Protein AF-A0A6J4R853-F1 (afdb_monomer_lite)

Radius of gyration: 30.97 Å; chains: 1; bounding box: 92×60×63 Å

Organism: NCBI:txid349277

Secondary structure (DSSP, 8-state):
-----PPP--PPP---------------PPP--------S-------HHHHHHHHHHHHHHHHBS-HHHHHHHHHHHHHSSTTSSTT---HHHHHHHHHHHHHTT--B-SPPPHHHHHHHHHHHS-EE-TTS-S--B-TTS-B---EEHHHHHTS-HHHHHHHHHHHHHHHHTT-S--PPPHHHHHHHHHHHS-SSTTGGG--HHHHHHHHTTS-HHHHHHHHHHHHHTT--HHHHHHHHTT-

Foldseek 3Di:
DDDDDDDDDDDDDDDDDDDDDDDDDDDDDDDDDDDDDDDDDPPPPPPPVNVVVVVVVVVQPQWKPDSPLLVVLLLVLLCDPPPHDGNDDDPRSVVVSVVVCVVVVMDTHDDDDPVRVVVVLVVPFQKAFLVSHPAQADPVQFGFDIAGPQLSVQDDPVLSVVQRVQRRVCRVVVNPDGDGDPSSVLSRCQSSAAPDPPVVPDDLVRVLVVCVVDDLVRLVSNLVVCCVPVVPVVSNVSSVVVD

pLDDT: mean 79.17, std 20.1, range [34.38, 98.06]

Structure (mmCIF, N/CA/C/O backbone):
data_AF-A0A6J4R853-F1
#
_entry.id   AF-A0A6J4R853-F1
#
loop_
_atom_site.group_PDB
_atom_site.id
_atom_site.type_symbol
_atom_site.label_atom_id
_atom_site.label_alt_id
_atom_site.label_comp_id
_atom_site.label_asym_id
_atom_site.label_entity_id
_atom_site.label_seq_id
_atom_site.pdbx_PDB_ins_code
_atom_site.Cartn_x
_atom_site.Cartn_y
_atom_site.Cartn_z
_atom_site.occupancy
_atom_site.B_iso_or_equiv
_atom_site.auth_seq_id
_atom_site.auth_comp_id
_atom_site.auth_asym_id
_atom_site.auth_atom_id
_atom_site.pdbx_PDB_model_num
ATOM 1 N N . MET A 1 1 ? -32.415 26.140 -30.360 1.00 45.22 1 MET A N 1
ATOM 2 C CA . MET A 1 1 ? -31.150 26.683 -30.904 1.00 45.22 1 MET A CA 1
ATOM 3 C C . MET A 1 1 ? -30.567 27.663 -29.894 1.00 45.22 1 MET A C 1
ATOM 5 O O . MET A 1 1 ? -31.064 28.773 -29.795 1.00 45.22 1 MET A O 1
ATOM 9 N N . ALA A 1 2 ? -29.570 27.248 -29.112 1.00 41.06 2 ALA A N 1
ATOM 10 C CA . ALA A 1 2 ? -28.887 28.105 -28.142 1.00 41.06 2 ALA A CA 1
ATOM 11 C C . ALA A 1 2 ? -27.377 28.009 -28.397 1.00 41.06 2 ALA A C 1
ATOM 13 O O . ALA A 1 2 ? -26.792 26.930 -28.308 1.00 41.06 2 ALA A O 1
ATOM 14 N N . ARG A 1 3 ? -26.773 29.125 -28.819 1.00 34.78 3 ARG A N 1
ATOM 15 C CA . ARG A 1 3 ? -25.353 29.234 -29.175 1.00 34.78 3 ARG A CA 1
ATOM 16 C C . ARG A 1 3 ? -24.523 29.402 -27.901 1.00 34.78 3 ARG A C 1
ATOM 18 O O . ARG A 1 3 ? -24.721 30.355 -27.156 1.00 34.78 3 ARG A O 1
ATOM 25 N N . LYS A 1 4 ? -23.587 28.482 -27.668 1.00 40.34 4 LYS A N 1
ATOM 26 C CA . LYS A 1 4 ? -22.606 28.539 -26.577 1.00 40.34 4 LYS A CA 1
ATOM 27 C C . LYS A 1 4 ? -21.515 29.545 -26.966 1.00 40.34 4 LYS A C 1
ATOM 29 O O . LYS A 1 4 ? -20.777 29.317 -27.920 1.00 40.34 4 LYS A O 1
ATOM 34 N N . VAL A 1 5 ? -21.459 30.678 -26.272 1.00 42.66 5 VAL A N 1
ATOM 35 C CA . VAL A 1 5 ? -20.430 31.711 -26.453 1.00 42.66 5 VAL A CA 1
ATOM 36 C C . VAL A 1 5 ? -19.154 31.236 -25.754 1.00 42.66 5 VAL A C 1
ATOM 38 O O . VAL A 1 5 ? -19.118 31.134 -24.531 1.00 42.66 5 VAL A O 1
ATOM 41 N N . TYR A 1 6 ? -18.114 30.919 -26.525 1.00 39.66 6 TYR A N 1
ATOM 42 C CA . TYR A 1 6 ? -16.778 30.636 -25.999 1.00 39.66 6 TYR A CA 1
ATOM 43 C C . TYR A 1 6 ? -16.002 31.947 -25.841 1.00 39.66 6 TYR A C 1
ATOM 45 O O . TYR A 1 6 ? -15.772 32.667 -26.811 1.00 39.66 6 TYR A O 1
ATOM 53 N N . ARG A 1 7 ? -15.583 32.250 -24.609 1.00 43.16 7 ARG A N 1
ATOM 54 C CA . ARG A 1 7 ? -14.641 33.331 -24.300 1.00 43.16 7 ARG A CA 1
ATOM 55 C C . ARG A 1 7 ? -13.250 32.926 -24.798 1.00 43.16 7 ARG A C 1
ATOM 57 O O . ARG A 1 7 ? -12.706 31.918 -24.358 1.00 43.16 7 ARG A O 1
ATOM 64 N N . HIS A 1 8 ? -12.691 33.706 -25.717 1.00 38.00 8 HIS A N 1
ATOM 65 C CA . HIS A 1 8 ? -11.287 33.625 -26.110 1.00 38.00 8 HIS A CA 1
ATOM 66 C C . HIS A 1 8 ? -10.392 34.121 -24.966 1.00 38.00 8 HIS A C 1
ATOM 68 O O . HIS A 1 8 ? -10.496 35.275 -24.555 1.00 38.00 8 HIS A O 1
ATOM 74 N N . CYS A 1 9 ? -9.499 33.260 -24.476 1.00 36.03 9 CYS A N 1
ATOM 75 C CA . CYS A 1 9 ? -8.318 33.677 -23.724 1.00 36.03 9 CYS A CA 1
ATOM 76 C C . CYS A 1 9 ? -7.188 33.928 -24.725 1.00 36.03 9 CYS A C 1
ATOM 78 O O . CYS A 1 9 ? -6.655 32.994 -25.317 1.00 36.03 9 CYS A O 1
ATOM 80 N N . THR A 1 10 ? -6.831 35.194 -24.920 1.00 39.72 10 THR A N 1
ATOM 81 C CA . THR A 1 10 ? -5.627 35.606 -25.646 1.00 39.72 10 THR A CA 1
ATOM 82 C C . THR A 1 10 ? -4.415 35.413 -24.736 1.00 39.72 10 THR A C 1
ATOM 84 O O . THR A 1 10 ? -4.267 36.137 -23.749 1.00 39.72 10 THR A O 1
ATOM 87 N N . PHE A 1 11 ? -3.560 34.440 -25.045 1.00 39.12 11 PHE A N 1
ATOM 88 C CA . PHE A 1 11 ? -2.256 34.294 -24.401 1.00 39.12 11 PHE A CA 1
ATOM 89 C C . PHE A 1 11 ? -1.266 35.212 -25.126 1.00 39.12 11 PHE A C 1
ATOM 91 O O . PHE A 1 11 ? -1.069 35.083 -26.331 1.00 39.12 11 PHE A O 1
ATOM 98 N N . ARG A 1 12 ? -0.724 36.196 -24.403 1.00 41.44 12 ARG A N 1
ATOM 99 C CA . ARG A 1 12 ? 0.288 37.136 -24.900 1.00 41.44 12 ARG A CA 1
ATOM 100 C C . ARG A 1 12 ? 1.638 36.431 -24.987 1.00 41.44 12 ARG A C 1
ATOM 102 O O . ARG A 1 12 ? 2.047 35.765 -24.039 1.00 41.44 12 ARG A O 1
ATOM 109 N N . ASP A 1 13 ? 2.304 36.641 -26.115 1.00 42.28 13 ASP A N 1
ATOM 110 C CA . ASP A 1 13 ? 3.686 36.273 -26.392 1.00 42.28 13 ASP A CA 1
ATOM 111 C C . ASP A 1 13 ? 4.650 36.802 -25.324 1.00 42.28 13 ASP A C 1
ATOM 113 O O . ASP A 1 13 ? 4.656 37.997 -25.019 1.00 42.28 13 ASP A O 1
ATOM 117 N N . ILE A 1 14 ? 5.514 35.924 -24.809 1.00 41.75 14 ILE A N 1
ATOM 118 C CA . ILE A 1 14 ? 6.780 36.314 -24.181 1.00 41.75 14 ILE A CA 1
ATOM 119 C C . ILE A 1 14 ? 7.874 35.414 -24.750 1.00 41.75 14 ILE A C 1
ATOM 121 O O . ILE A 1 14 ? 8.108 34.292 -24.304 1.00 41.75 14 ILE A O 1
ATOM 125 N N . SER A 1 15 ? 8.534 35.951 -25.769 1.00 43.88 15 SER A N 1
ATOM 126 C CA . SER A 1 15 ? 9.821 35.509 -26.282 1.00 43.88 15 SER A CA 1
ATOM 127 C C . SER A 1 15 ? 10.911 35.858 -25.268 1.00 43.88 15 SER A C 1
ATOM 129 O O . SER A 1 15 ? 11.079 37.027 -24.931 1.00 43.88 15 SER A O 1
ATOM 131 N N . LEU A 1 16 ? 11.693 34.876 -24.823 1.00 41.97 16 LEU A N 1
ATOM 132 C CA . LEU A 1 16 ? 13.004 35.121 -24.220 1.00 41.97 16 LEU A CA 1
ATOM 133 C C . LEU A 1 16 ? 13.930 33.944 -24.527 1.00 41.97 16 LEU A C 1
ATOM 135 O O . LEU A 1 16 ? 13.869 32.878 -23.922 1.00 41.97 16 LEU A O 1
ATOM 139 N N . VAL A 1 17 ? 14.772 34.177 -25.528 1.00 47.19 17 VAL A N 1
ATOM 140 C CA . VAL A 1 17 ? 15.923 33.361 -25.903 1.00 47.19 17 VAL A CA 1
ATOM 141 C C . VAL A 1 17 ? 17.143 33.993 -25.232 1.00 47.19 17 VAL A C 1
ATOM 143 O O . VAL A 1 17 ? 17.384 35.178 -25.463 1.00 47.19 17 VAL A O 1
ATOM 146 N N . PRO A 1 18 ? 17.956 33.254 -24.465 1.00 49.31 18 PRO A N 1
ATOM 147 C CA . PRO A 1 18 ? 19.335 33.640 -24.236 1.00 49.31 18 PRO A CA 1
ATOM 148 C C . PRO A 1 18 ? 20.251 32.813 -25.141 1.00 49.31 18 PRO A C 1
ATOM 150 O O . PRO A 1 18 ? 20.511 31.631 -24.921 1.00 49.31 18 PRO A O 1
ATOM 153 N N . THR A 1 19 ? 20.740 33.473 -26.185 1.00 38.31 19 THR A N 1
ATOM 154 C CA . THR A 1 19 ? 21.901 33.068 -26.975 1.00 38.31 19 THR A CA 1
ATOM 155 C C . THR A 1 19 ? 23.162 33.155 -26.112 1.00 38.31 19 THR A C 1
ATOM 157 O O . THR A 1 19 ? 23.545 34.250 -25.707 1.00 38.31 19 THR A O 1
ATOM 160 N N . PHE A 1 20 ? 23.836 32.030 -25.869 1.00 37.69 20 PHE A N 1
ATOM 161 C CA . PHE A 1 20 ? 25.222 32.016 -25.390 1.00 37.69 20 PHE A CA 1
ATOM 162 C C . PHE A 1 20 ? 26.163 31.726 -26.572 1.00 37.69 20 PHE A C 1
ATOM 164 O O . PHE A 1 20 ? 26.064 30.652 -27.170 1.00 37.69 20 PHE A O 1
ATOM 171 N N . PRO A 1 21 ? 27.071 32.649 -26.938 1.00 41.34 21 PRO A N 1
ATOM 172 C CA . PRO A 1 21 ? 28.098 32.388 -27.938 1.00 41.34 21 PRO A CA 1
ATOM 173 C C . PRO A 1 21 ? 29.240 31.579 -27.305 1.00 41.34 21 PRO A C 1
ATOM 175 O O . PRO A 1 21 ? 29.943 32.074 -26.427 1.00 41.34 21 PRO A O 1
ATOM 178 N N . CYS A 1 22 ? 29.451 30.336 -27.751 1.00 36.34 22 CYS A N 1
ATOM 179 C CA . CYS A 1 22 ? 30.673 29.598 -27.430 1.00 36.34 22 CYS A CA 1
ATOM 180 C C . CYS A 1 22 ? 31.715 29.840 -28.530 1.00 36.34 22 CYS A C 1
ATOM 182 O O . CYS A 1 22 ? 31.512 29.533 -29.706 1.00 36.34 22 CYS A O 1
ATOM 184 N N . VAL A 1 23 ? 32.808 30.466 -28.113 1.00 45.97 23 VAL A N 1
ATOM 185 C CA . VAL A 1 23 ? 33.951 30.909 -28.906 1.00 45.97 23 VAL A CA 1
ATOM 186 C C . VAL A 1 23 ? 34.733 29.706 -29.446 1.00 45.97 23 VAL A C 1
ATOM 188 O O . VAL A 1 23 ? 35.112 28.806 -28.701 1.00 45.97 23 VAL A O 1
ATOM 191 N N . ARG A 1 24 ? 35.025 29.725 -30.753 1.00 43.78 24 ARG A N 1
ATOM 192 C CA . ARG A 1 24 ? 36.041 28.879 -31.395 1.00 43.78 24 ARG A CA 1
ATOM 193 C C . ARG A 1 24 ? 37.431 29.297 -30.909 1.00 43.78 24 ARG A C 1
ATOM 195 O O . ARG A 1 24 ? 37.888 30.385 -31.244 1.00 43.78 24 ARG A O 1
ATOM 202 N N . GLY A 1 25 ? 38.115 28.415 -30.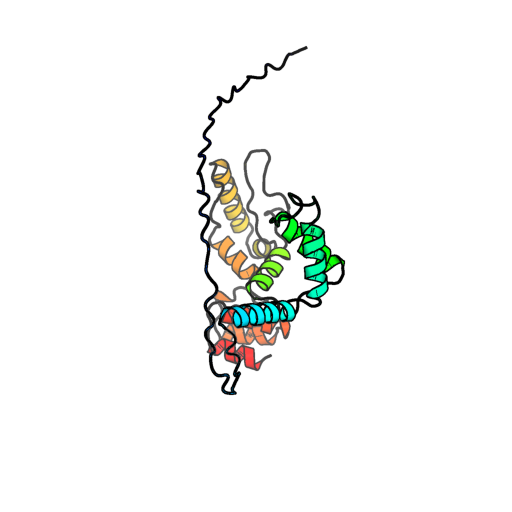186 1.00 39.75 25 GLY A N 1
ATOM 203 C CA . GLY A 1 25 ? 39.545 28.517 -29.897 1.00 39.75 25 GLY A CA 1
ATOM 204 C C . GLY A 1 25 ? 40.308 27.388 -30.584 1.00 39.75 25 GLY A C 1
ATOM 205 O O . GLY A 1 25 ? 40.261 26.247 -30.138 1.00 39.75 25 GLY A O 1
ATOM 206 N N . HIS A 1 26 ? 41.005 27.708 -31.676 1.00 41.69 26 HIS A N 1
ATOM 207 C CA . HIS A 1 26 ? 42.046 26.857 -32.251 1.00 41.69 26 HIS A CA 1
ATOM 208 C C . HIS A 1 26 ? 43.256 26.856 -31.306 1.00 41.69 26 HIS A C 1
ATOM 210 O O . HIS A 1 26 ? 43.912 27.881 -31.140 1.00 41.69 26 HIS A O 1
ATOM 216 N N . GLY A 1 27 ? 43.551 25.707 -30.700 1.00 36.84 27 GLY A N 1
ATOM 2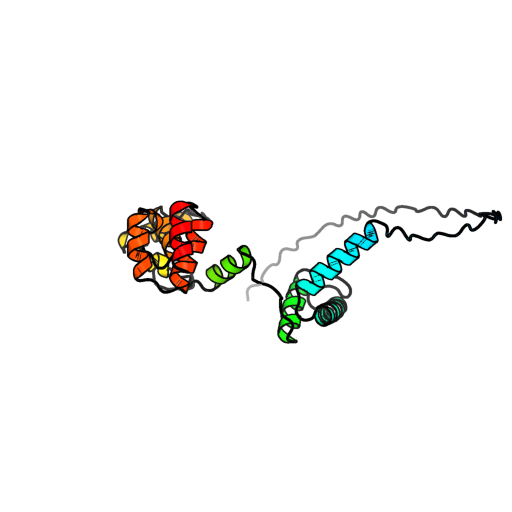17 C CA . GLY A 1 27 ? 44.746 25.475 -29.891 1.00 36.84 27 GLY A CA 1
ATOM 218 C C . GLY A 1 27 ? 45.580 24.356 -30.500 1.00 36.84 27 GLY A C 1
ATOM 219 O O . GLY A 1 27 ? 45.301 23.181 -30.296 1.00 36.84 27 GLY A O 1
ATOM 220 N N . LEU A 1 28 ? 46.587 24.748 -31.274 1.00 37.59 28 LEU A N 1
ATOM 221 C CA . LEU A 1 28 ? 47.618 23.906 -31.870 1.00 37.59 28 LEU A CA 1
ATOM 222 C C . LEU A 1 28 ? 48.541 23.377 -30.751 1.00 37.59 28 LEU A C 1
ATOM 224 O O . LEU A 1 28 ? 49.260 24.171 -30.148 1.00 37.59 28 LEU A O 1
ATOM 228 N N . TRP A 1 29 ? 48.553 22.072 -30.464 1.00 38.25 29 TRP A N 1
ATOM 229 C CA . TRP A 1 29 ? 49.551 21.475 -29.563 1.00 38.25 29 TRP A CA 1
ATOM 230 C C . TRP A 1 29 ? 50.613 20.739 -30.379 1.00 38.25 29 TRP A C 1
ATOM 232 O O . TRP A 1 29 ? 50.328 19.793 -31.112 1.00 38.25 29 TRP A O 1
ATOM 242 N N . LYS A 1 30 ? 51.846 21.243 -30.278 1.00 39.03 30 LYS A N 1
ATOM 243 C CA . LYS A 1 30 ? 53.055 20.664 -30.864 1.00 39.03 30 LYS A CA 1
ATOM 244 C C . LYS A 1 30 ? 53.376 19.337 -30.177 1.00 39.03 30 LYS A C 1
ATOM 246 O O . LYS A 1 30 ? 53.352 19.249 -28.953 1.00 39.03 30 LYS A O 1
ATOM 251 N N . ALA A 1 31 ? 53.726 18.340 -30.985 1.00 44.72 31 ALA A N 1
ATOM 252 C CA . ALA A 1 31 ? 54.290 17.079 -30.539 1.00 44.72 31 ALA A CA 1
ATOM 253 C C . ALA A 1 31 ? 55.618 17.319 -29.802 1.00 44.72 31 ALA A C 1
ATOM 255 O O . ALA A 1 31 ? 56.545 17.913 -30.353 1.00 44.72 31 ALA A O 1
ATOM 256 N N . GLY A 1 32 ? 55.690 16.853 -28.558 1.00 38.03 32 GLY A N 1
ATOM 257 C CA . GLY A 1 32 ? 56.907 16.762 -27.764 1.00 38.03 32 GLY A CA 1
ATOM 258 C C . GLY A 1 32 ? 57.047 15.333 -27.262 1.00 38.03 32 GLY A C 1
ATOM 259 O O . GLY A 1 32 ? 56.336 14.920 -26.352 1.00 38.03 32 GLY A O 1
ATOM 260 N N . THR A 1 33 ? 57.934 14.578 -27.901 1.00 42.75 33 THR A N 1
ATOM 261 C CA . THR A 1 33 ? 58.354 13.238 -27.495 1.00 42.75 33 THR A CA 1
ATOM 262 C C . THR A 1 33 ? 58.988 13.298 -26.107 1.00 42.75 33 THR A C 1
ATOM 264 O O . THR A 1 33 ? 60.054 13.889 -25.946 1.00 42.75 33 THR A O 1
ATOM 267 N N . VAL A 1 34 ? 58.366 12.655 -25.119 1.00 41.53 34 VAL A N 1
ATOM 268 C CA . VAL A 1 34 ? 59.024 12.282 -23.862 1.00 41.53 34 VAL A CA 1
ATOM 269 C C . VAL A 1 34 ? 59.030 10.763 -23.795 1.00 41.53 34 VAL A C 1
ATOM 271 O O . VAL A 1 34 ? 57.992 10.119 -23.664 1.00 41.53 34 VAL A O 1
ATOM 274 N N . LEU A 1 35 ? 60.226 10.204 -23.949 1.00 35.56 35 LEU A N 1
ATOM 275 C CA . LEU A 1 35 ? 60.526 8.796 -23.748 1.00 35.56 35 LEU A CA 1
ATOM 276 C C . LEU A 1 35 ? 60.501 8.543 -22.230 1.00 35.56 35 LEU A C 1
ATOM 278 O O . LEU A 1 35 ? 61.434 8.925 -21.526 1.00 35.56 35 LEU A O 1
ATOM 282 N N . ILE A 1 36 ? 59.414 7.970 -21.712 1.00 39.09 36 ILE A N 1
ATOM 283 C CA . ILE A 1 36 ? 59.336 7.519 -20.316 1.00 39.09 36 ILE A CA 1
ATOM 284 C C . ILE A 1 36 ? 59.704 6.036 -20.297 1.00 39.09 36 ILE A C 1
ATOM 286 O O . ILE A 1 36 ? 59.097 5.225 -20.995 1.00 39.09 36 ILE A O 1
ATOM 290 N N . HIS A 1 37 ? 60.737 5.712 -19.522 1.00 34.38 37 HIS A N 1
ATOM 291 C CA . HIS A 1 37 ? 61.203 4.355 -19.266 1.00 34.38 37 HIS A CA 1
ATOM 292 C C . HIS A 1 37 ? 60.063 3.503 -18.688 1.00 34.38 37 HIS A C 1
ATOM 294 O O . HIS A 1 37 ? 59.507 3.829 -17.639 1.00 34.38 37 HIS A O 1
ATOM 300 N N . LEU A 1 38 ? 59.728 2.416 -19.383 1.00 40.12 38 LEU A N 1
ATOM 301 C CA . LEU A 1 38 ? 58.825 1.375 -18.910 1.00 40.12 38 LEU A CA 1
ATOM 302 C C . LEU A 1 38 ? 59.597 0.501 -17.908 1.00 40.12 38 LEU A C 1
ATOM 304 O O . LEU A 1 38 ? 60.497 -0.235 -18.309 1.00 40.12 38 LEU A O 1
ATOM 308 N N . SER A 1 39 ? 59.265 0.615 -16.624 1.00 42.78 39 SER A N 1
ATOM 309 C CA . SER A 1 39 ? 59.600 -0.391 -15.614 1.00 42.78 39 SER A CA 1
ATOM 310 C C . SER A 1 39 ? 58.326 -1.140 -15.250 1.00 42.78 39 SER A C 1
ATOM 312 O O . SER A 1 39 ? 57.292 -0.531 -14.970 1.00 42.78 39 SER A O 1
ATOM 314 N N . ASP A 1 40 ? 58.427 -2.462 -15.306 1.00 51.38 40 ASP A N 1
ATOM 315 C CA . ASP A 1 40 ? 57.371 -3.440 -15.086 1.00 51.38 40 ASP A CA 1
ATOM 316 C C . ASP A 1 40 ? 56.653 -3.287 -13.738 1.00 51.38 40 ASP A C 1
ATOM 318 O O . ASP A 1 40 ? 57.278 -3.074 -12.698 1.00 51.38 40 ASP A O 1
ATOM 322 N N . GLY A 1 41 ? 55.327 -3.461 -13.758 1.00 46.44 41 GLY A N 1
ATOM 323 C CA . GLY A 1 41 ? 54.504 -3.540 -12.548 1.00 46.44 41 GLY A CA 1
ATOM 324 C C . GLY A 1 41 ? 53.105 -2.947 -12.690 1.00 46.44 41 GLY A C 1
ATOM 325 O O . GLY A 1 41 ? 52.714 -2.102 -11.889 1.00 46.44 41 GLY A O 1
ATOM 326 N N . ALA A 1 42 ? 52.328 -3.365 -13.693 1.00 43.81 42 ALA A N 1
ATOM 327 C CA . ALA A 1 42 ? 50.921 -2.983 -13.800 1.00 43.81 42 ALA A CA 1
ATOM 328 C C . ALA A 1 42 ? 50.072 -3.717 -12.743 1.00 43.81 42 ALA A C 1
ATOM 330 O O . ALA A 1 42 ? 49.417 -4.712 -13.037 1.00 43.81 42 ALA A O 1
ATOM 331 N N . ASN A 1 43 ? 50.056 -3.214 -11.506 1.00 51.28 43 ASN A N 1
ATOM 332 C CA . ASN A 1 43 ? 48.887 -3.381 -10.650 1.00 51.28 43 ASN A CA 1
ATOM 333 C C . ASN A 1 43 ? 47.883 -2.309 -11.086 1.00 51.28 43 ASN A C 1
ATOM 335 O O . ASN A 1 43 ? 48.022 -1.138 -10.733 1.00 51.28 43 ASN A O 1
ATOM 339 N N . ALA A 1 44 ? 46.947 -2.683 -11.959 1.00 49.34 44 ALA A N 1
ATOM 340 C CA . ALA A 1 44 ? 45.893 -1.792 -12.417 1.00 49.34 44 ALA A CA 1
ATOM 341 C C . ALA A 1 44 ? 44.985 -1.453 -11.228 1.00 49.34 44 ALA A C 1
ATOM 343 O O . ALA A 1 44 ? 44.054 -2.188 -10.912 1.00 49.34 44 ALA A O 1
ATOM 344 N N . THR A 1 45 ? 45.270 -0.337 -10.561 1.00 47.00 45 THR A N 1
ATOM 345 C CA . THR A 1 45 ? 44.376 0.283 -9.587 1.00 47.00 45 THR A CA 1
ATOM 346 C C . THR A 1 45 ? 43.074 0.628 -10.309 1.00 47.00 45 THR A C 1
ATOM 348 O O . THR A 1 45 ? 42.985 1.645 -10.998 1.00 47.00 45 THR A O 1
ATOM 351 N N . THR A 1 46 ? 42.069 -0.244 -10.214 1.00 57.88 46 THR A N 1
ATOM 352 C CA . THR A 1 46 ? 40.694 0.052 -10.623 1.00 57.88 46 THR A CA 1
ATOM 353 C C . THR A 1 46 ? 40.257 1.308 -9.881 1.00 57.88 46 THR A C 1
ATOM 355 O O . THR A 1 46 ? 40.121 1.302 -8.659 1.00 57.88 46 THR A O 1
ATOM 358 N N . GLY A 1 47 ? 40.118 2.416 -10.610 1.00 57.75 47 GLY A N 1
ATOM 359 C CA . GLY A 1 47 ? 39.644 3.674 -10.041 1.00 57.75 47 GLY A CA 1
ATOM 360 C C . GLY A 1 47 ? 38.237 3.523 -9.442 1.00 57.75 47 GLY A C 1
ATOM 361 O O . GLY A 1 47 ? 37.492 2.630 -9.853 1.00 57.75 47 GLY A O 1
ATOM 362 N N . PRO A 1 48 ? 37.844 4.409 -8.511 1.00 58.84 48 PRO A N 1
ATOM 363 C CA . PRO A 1 48 ? 36.614 4.274 -7.720 1.00 58.84 48 PRO A CA 1
ATOM 364 C C . PRO A 1 48 ? 35.335 4.145 -8.567 1.00 58.84 48 PRO A C 1
ATOM 366 O O . PRO A 1 48 ? 34.426 3.416 -8.192 1.00 58.84 48 PRO A O 1
ATOM 369 N N . ALA A 1 49 ? 35.295 4.763 -9.753 1.00 60.41 49 ALA A N 1
ATOM 370 C CA . ALA A 1 49 ? 34.146 4.701 -10.662 1.00 60.41 49 ALA A CA 1
ATOM 371 C C . ALA A 1 49 ? 33.885 3.303 -11.264 1.00 60.41 49 ALA A C 1
ATOM 373 O O . ALA A 1 49 ? 32.747 2.977 -11.578 1.00 60.41 49 ALA A O 1
ATOM 374 N N . ASN A 1 50 ? 34.919 2.467 -11.417 1.00 73.69 50 ASN A N 1
ATOM 375 C CA . ASN A 1 50 ? 34.759 1.100 -11.930 1.00 73.69 50 ASN A CA 1
ATOM 376 C C . ASN A 1 50 ? 34.169 0.182 -10.849 1.00 73.69 50 ASN A C 1
ATOM 378 O O . ASN A 1 50 ? 33.332 -0.672 -11.132 1.00 73.69 50 ASN A O 1
ATOM 382 N N . GLU A 1 51 ? 34.555 0.399 -9.593 1.00 75.88 51 GLU A N 1
ATOM 383 C CA . GLU A 1 51 ? 34.054 -0.411 -8.487 1.00 75.88 51 GLU A CA 1
ATOM 384 C C . GLU A 1 51 ? 32.570 -0.135 -8.206 1.00 75.88 51 GLU A C 1
ATOM 386 O O . GLU A 1 51 ? 31.796 -1.077 -8.047 1.00 75.88 51 GLU A O 1
ATOM 391 N N . GLU A 1 52 ? 32.133 1.127 -8.252 1.00 78.12 52 GLU A N 1
ATOM 392 C CA . GLU A 1 52 ? 30.713 1.481 -8.101 1.00 78.12 52 GLU A CA 1
ATOM 393 C C . GLU A 1 52 ? 29.827 0.855 -9.193 1.00 78.12 52 GLU A C 1
ATOM 395 O O . GLU A 1 52 ? 28.763 0.313 -8.889 1.00 78.12 52 GLU A O 1
ATOM 400 N N . GLU A 1 53 ? 30.269 0.864 -10.456 1.00 80.44 53 GLU A N 1
ATOM 401 C CA . GLU A 1 53 ? 29.524 0.260 -11.570 1.00 80.44 53 GLU A CA 1
ATOM 402 C C . GLU A 1 53 ? 29.438 -1.269 -11.440 1.00 80.44 53 GLU A C 1
ATOM 404 O O . GLU A 1 53 ? 28.390 -1.870 -11.696 1.00 80.44 53 GLU A O 1
ATOM 409 N N . ARG A 1 54 ? 30.517 -1.912 -10.977 1.00 83.31 54 ARG A N 1
ATOM 410 C CA . ARG A 1 54 ? 30.527 -3.355 -10.697 1.00 83.31 54 ARG A CA 1
ATOM 411 C C . ARG A 1 54 ? 29.574 -3.719 -9.568 1.00 83.31 54 ARG A C 1
ATOM 413 O O . ARG A 1 54 ? 28.815 -4.672 -9.729 1.00 83.31 54 ARG A O 1
ATOM 420 N N . VAL A 1 55 ? 29.583 -2.967 -8.469 1.00 85.12 55 VAL A N 1
ATOM 421 C CA . VAL A 1 55 ? 28.677 -3.194 -7.334 1.00 85.12 55 VAL A CA 1
ATOM 422 C C . VAL A 1 55 ? 27.223 -2.971 -7.749 1.00 85.12 55 VAL A C 1
ATOM 424 O O . VAL A 1 55 ? 26.373 -3.802 -7.441 1.00 85.12 55 VAL A O 1
ATOM 427 N N . ALA A 1 56 ? 26.925 -1.914 -8.510 1.00 85.12 56 ALA A N 1
ATOM 428 C CA . ALA A 1 56 ? 25.574 -1.657 -9.009 1.00 85.12 56 ALA A CA 1
ATOM 429 C C . ALA A 1 56 ? 25.074 -2.778 -9.931 1.00 85.12 56 ALA A C 1
ATOM 431 O O . ALA A 1 56 ? 23.916 -3.189 -9.843 1.00 85.12 56 ALA A O 1
ATOM 432 N N . ARG A 1 57 ? 25.948 -3.311 -10.793 1.00 86.69 57 ARG A N 1
ATOM 433 C CA . ARG A 1 57 ? 25.616 -4.453 -11.651 1.00 86.69 57 ARG A CA 1
ATOM 434 C C . ARG A 1 57 ? 25.403 -5.734 -10.845 1.00 86.69 57 ARG A C 1
ATOM 436 O O . ARG A 1 57 ? 24.456 -6.460 -11.124 1.00 86.69 57 ARG A O 1
ATOM 443 N N . GLN A 1 58 ? 26.224 -5.983 -9.827 1.00 86.94 58 GLN A N 1
ATOM 444 C CA . GLN A 1 58 ? 26.030 -7.116 -8.920 1.00 86.94 58 GLN A CA 1
ATOM 445 C C . GLN A 1 58 ? 24.696 -7.013 -8.172 1.00 86.94 58 GLN A C 1
ATOM 447 O O . GLN A 1 58 ? 23.932 -7.972 -8.177 1.00 86.94 58 GLN A O 1
ATOM 452 N N . ASP A 1 59 ? 24.374 -5.856 -7.587 1.00 87.19 59 ASP A N 1
ATOM 453 C CA . ASP A 1 59 ? 23.080 -5.621 -6.927 1.00 87.19 59 ASP A CA 1
ATOM 454 C C . ASP A 1 59 ? 21.906 -5.846 -7.897 1.00 87.19 59 ASP A C 1
ATOM 456 O O . ASP A 1 59 ? 20.921 -6.511 -7.568 1.00 87.19 59 ASP A O 1
ATOM 460 N N . TYR A 1 60 ? 22.050 -5.383 -9.142 1.00 89.00 60 TYR A N 1
ATOM 461 C CA . TYR A 1 60 ? 21.060 -5.588 -10.194 1.00 89.00 60 TYR A CA 1
ATOM 462 C C . TYR A 1 60 ? 20.848 -7.077 -10.520 1.00 89.00 60 TYR A C 1
ATOM 464 O O . TYR A 1 60 ? 19.715 -7.557 -10.513 1.00 89.00 60 TYR A O 1
ATOM 472 N N . GLU A 1 61 ? 21.921 -7.835 -10.747 1.00 90.62 61 GLU A N 1
ATOM 473 C CA . GLU A 1 61 ? 21.870 -9.278 -11.034 1.00 90.62 61 GLU A CA 1
ATOM 474 C C . GLU A 1 61 ? 21.298 -10.095 -9.857 1.00 90.62 61 GLU A C 1
ATOM 476 O O . GLU A 1 61 ? 20.621 -11.111 -10.065 1.00 90.62 61 GLU A O 1
ATOM 481 N N . GLN A 1 62 ? 21.530 -9.648 -8.618 1.00 91.25 62 GLN A N 1
ATOM 482 C CA . GLN A 1 62 ? 20.994 -10.279 -7.408 1.00 91.25 62 GLN A CA 1
ATOM 483 C C . GLN A 1 62 ? 19.509 -9.991 -7.183 1.00 91.25 62 GLN A C 1
ATOM 485 O O . GLN A 1 62 ? 18.847 -10.776 -6.513 1.00 91.25 62 GLN A O 1
ATOM 490 N N . LYS A 1 63 ? 18.967 -8.906 -7.747 1.00 91.44 63 LYS A N 1
ATOM 491 C CA . LYS A 1 63 ? 17.569 -8.495 -7.551 1.00 91.44 63 LYS A CA 1
ATOM 492 C C . LYS A 1 63 ? 16.589 -9.132 -8.532 1.00 91.44 63 LYS A C 1
ATOM 494 O O . LYS A 1 63 ? 15.417 -9.304 -8.198 1.00 91.44 63 LYS A O 1
ATOM 499 N N . TYR A 1 64 ? 17.039 -9.466 -9.736 1.00 95.12 64 TYR A N 1
ATOM 500 C CA . TYR A 1 64 ? 16.174 -9.926 -10.825 1.00 95.12 64 TYR A CA 1
ATOM 501 C C . TYR A 1 64 ? 16.478 -11.374 -11.211 1.00 95.12 64 TYR A C 1
ATOM 503 O O . TYR A 1 64 ? 17.631 -11.807 -11.187 1.00 95.12 64 TYR A O 1
ATOM 511 N N . THR A 1 65 ? 15.441 -12.141 -11.557 1.00 96.06 65 THR A N 1
ATOM 512 C CA . THR A 1 65 ? 15.602 -13.513 -12.066 1.00 96.06 65 THR A CA 1
ATOM 513 C C . THR A 1 65 ? 16.326 -13.530 -13.406 1.00 96.06 65 THR A C 1
ATOM 515 O O . THR A 1 65 ? 17.212 -14.360 -13.584 1.00 96.06 65 THR A O 1
ATOM 518 N N . ASP A 1 66 ? 15.998 -12.578 -14.284 1.00 95.69 66 ASP A N 1
ATOM 519 C CA . ASP A 1 66 ? 16.593 -12.413 -15.607 1.00 95.69 66 ASP A CA 1
ATOM 520 C C . ASP A 1 66 ? 16.963 -10.932 -15.857 1.00 95.69 66 ASP A C 1
ATOM 522 O O . ASP A 1 66 ? 16.151 -10.137 -16.345 1.00 95.69 66 ASP A O 1
ATOM 526 N N . PRO A 1 67 ? 18.172 -10.502 -15.455 1.00 95.62 67 PRO A N 1
ATOM 527 C CA . PRO A 1 67 ? 18.599 -9.114 -15.613 1.00 95.62 67 PRO A CA 1
ATOM 528 C C . PRO A 1 67 ? 18.810 -8.711 -17.082 1.00 95.62 67 PRO A C 1
ATOM 530 O O . PRO A 1 67 ? 18.604 -7.540 -17.411 1.00 95.62 67 PRO A O 1
ATOM 533 N N . GLU A 1 68 ? 19.185 -9.647 -17.961 1.00 95.25 68 GLU A N 1
ATOM 534 C CA . GLU A 1 68 ? 19.426 -9.373 -19.385 1.00 95.25 68 GLU A CA 1
ATOM 535 C C . GLU A 1 68 ? 18.109 -9.091 -20.112 1.00 95.25 68 GLU A C 1
ATOM 537 O O . GLU A 1 68 ? 17.985 -8.059 -20.779 1.00 95.25 68 GLU A O 1
ATOM 542 N N . LEU A 1 69 ? 17.085 -9.921 -19.877 1.00 97.06 69 LEU A N 1
ATOM 543 C CA . LEU A 1 69 ? 15.729 -9.693 -20.381 1.00 97.06 69 LEU A CA 1
ATOM 544 C C . LEU A 1 69 ? 15.199 -8.317 -19.962 1.00 97.06 69 LEU A C 1
ATOM 546 O O . LEU A 1 69 ? 14.572 -7.603 -20.747 1.00 97.06 69 LEU A O 1
ATOM 550 N N . ARG A 1 70 ? 15.452 -7.910 -18.715 1.00 97.56 70 ARG A N 1
ATOM 551 C CA . ARG A 1 70 ? 14.984 -6.618 -18.206 1.00 97.56 70 ARG A CA 1
ATOM 552 C C . ARG A 1 70 ? 15.641 -5.435 -18.923 1.00 97.56 70 ARG A C 1
ATOM 554 O O . ARG A 1 70 ? 14.957 -4.446 -19.197 1.00 97.56 70 ARG A O 1
ATOM 561 N N . GLU A 1 71 ? 16.938 -5.510 -19.224 1.00 96.56 71 GLU A N 1
ATOM 562 C CA . GLU A 1 71 ? 17.634 -4.462 -19.984 1.00 96.56 71 GLU A CA 1
ATOM 563 C C . GLU A 1 71 ? 17.210 -4.435 -21.460 1.00 96.56 71 GLU A C 1
ATOM 565 O O . GLU A 1 71 ? 17.016 -3.347 -22.006 1.00 96.56 71 GLU A O 1
ATOM 570 N N . GLU A 1 72 ? 16.957 -5.592 -22.079 1.00 97.56 72 GLU A N 1
ATOM 571 C CA . GLU A 1 72 ? 16.401 -5.662 -23.438 1.00 97.56 72 GLU A CA 1
ATOM 572 C C . GLU A 1 72 ? 15.047 -4.939 -23.520 1.00 97.56 72 GLU A C 1
ATOM 574 O O . GLU A 1 72 ? 14.867 -4.018 -24.323 1.00 97.56 72 GLU A O 1
ATOM 579 N N . ILE A 1 73 ? 14.110 -5.287 -22.628 1.00 97.81 73 ILE A N 1
ATOM 580 C CA . ILE A 1 73 ? 12.774 -4.673 -22.579 1.00 97.81 73 ILE A CA 1
ATOM 581 C C . ILE A 1 73 ? 12.879 -3.166 -22.319 1.00 97.81 73 ILE A C 1
ATOM 583 O O . ILE A 1 73 ? 12.133 -2.365 -22.888 1.00 97.81 73 ILE A O 1
ATOM 587 N N . LYS A 1 74 ? 13.805 -2.749 -21.455 1.00 97.12 74 LYS A N 1
ATOM 588 C CA . LYS A 1 74 ? 14.028 -1.336 -21.137 1.00 97.12 74 LYS A CA 1
ATOM 589 C C . LYS A 1 74 ? 14.459 -0.550 -22.371 1.00 97.12 74 LYS A C 1
ATOM 591 O O . LYS A 1 74 ? 13.895 0.521 -22.611 1.00 97.12 74 LYS A O 1
ATOM 596 N N . GLU A 1 75 ? 15.403 -1.058 -23.160 1.00 97.69 75 GLU A N 1
ATOM 597 C CA . GLU A 1 75 ? 15.837 -0.384 -24.386 1.00 97.69 75 GLU A CA 1
ATOM 598 C C . GLU A 1 75 ? 14.755 -0.425 -25.479 1.00 97.69 75 GLU A C 1
ATOM 600 O O . GLU A 1 75 ? 14.525 0.599 -26.128 1.00 97.69 75 GLU A O 1
ATOM 605 N N . GLU A 1 76 ? 13.992 -1.519 -25.604 1.00 97.31 76 GLU A N 1
ATOM 606 C CA . GLU A 1 76 ? 12.818 -1.599 -26.491 1.00 97.31 76 GLU A CA 1
ATOM 607 C C . GLU A 1 76 ? 11.784 -0.508 -26.146 1.00 97.31 76 GLU A C 1
ATOM 609 O O . GLU A 1 76 ? 11.385 0.299 -26.994 1.00 97.31 76 GLU A O 1
ATOM 614 N N . ILE A 1 77 ? 11.391 -0.411 -24.871 1.00 97.50 77 ILE A N 1
ATOM 615 C CA . ILE A 1 77 ? 10.413 0.575 -24.392 1.00 97.50 77 ILE A CA 1
ATOM 616 C C . ILE A 1 77 ? 10.953 1.997 -24.545 1.00 97.50 77 ILE A C 1
ATOM 618 O O . ILE A 1 77 ? 10.225 2.905 -24.963 1.00 97.50 77 ILE A O 1
ATOM 622 N N . LYS A 1 78 ? 12.231 2.224 -24.237 1.00 96.94 78 LYS A N 1
ATOM 623 C CA . LYS A 1 78 ? 12.880 3.526 -24.406 1.00 96.94 78 LYS A CA 1
ATOM 624 C C . LYS A 1 78 ? 12.892 3.946 -25.874 1.00 96.94 78 LYS A C 1
ATOM 626 O O . LYS A 1 78 ? 12.560 5.101 -26.149 1.00 96.94 78 LYS A O 1
ATOM 631 N N . ALA A 1 79 ? 13.178 3.032 -26.799 1.00 97.19 79 ALA A N 1
ATOM 632 C CA . ALA A 1 79 ? 13.135 3.266 -28.241 1.00 97.19 79 ALA A CA 1
ATOM 633 C C . ALA A 1 79 ? 11.708 3.406 -28.802 1.00 97.19 79 ALA A C 1
ATOM 635 O O . ALA A 1 79 ? 11.529 3.974 -29.882 1.00 97.19 79 ALA A O 1
ATOM 636 N N . SER A 1 80 ? 10.692 2.941 -28.079 1.00 95.50 80 SER A N 1
ATOM 637 C CA . SER A 1 80 ? 9.291 3.137 -28.449 1.00 95.50 80 SER A CA 1
ATOM 638 C C . SER A 1 80 ? 8.782 4.554 -28.139 1.00 95.50 80 SER A C 1
ATOM 640 O O . SER A 1 80 ? 9.349 5.308 -27.339 1.00 95.50 80 SER A O 1
ATOM 642 N N . ASP A 1 81 ? 7.665 4.906 -28.763 1.00 95.00 81 ASP A N 1
ATOM 643 C CA . ASP A 1 81 ? 6.830 6.075 -28.475 1.00 95.00 81 ASP A CA 1
ATOM 644 C C . ASP A 1 81 ? 5.788 5.817 -27.363 1.00 95.00 81 ASP A C 1
ATOM 646 O O . ASP A 1 81 ? 5.021 6.710 -26.995 1.00 95.00 81 ASP A O 1
ATOM 650 N N . LYS A 1 82 ? 5.771 4.612 -26.773 1.00 92.75 82 LYS A N 1
ATOM 651 C CA . LYS A 1 82 ? 4.853 4.254 -25.684 1.00 92.75 82 LYS A CA 1
ATOM 652 C C . LYS A 1 82 ? 5.314 4.861 -24.365 1.00 92.75 82 LYS A C 1
ATOM 654 O O . LYS A 1 82 ? 6.476 4.766 -23.986 1.00 92.75 82 LYS A O 1
ATOM 659 N N . GLY A 1 83 ? 4.392 5.473 -23.624 1.00 91.44 83 GLY A N 1
ATOM 660 C CA . GLY A 1 83 ? 4.689 6.040 -22.304 1.00 91.44 83 GLY A CA 1
ATOM 661 C C . GLY A 1 83 ? 5.546 7.312 -22.333 1.00 91.44 83 GLY A C 1
ATOM 662 O O . GLY A 1 83 ? 6.008 7.748 -21.282 1.00 91.44 83 GLY A O 1
ATOM 663 N N . GLY A 1 84 ? 5.773 7.931 -23.492 1.00 94.00 84 GLY A N 1
ATOM 664 C CA . GLY A 1 84 ? 6.481 9.208 -23.601 1.00 94.00 84 GLY A CA 1
ATOM 665 C C . GLY A 1 84 ? 7.285 9.327 -24.891 1.00 94.00 84 GLY A C 1
ATOM 666 O O . GLY A 1 84 ? 7.161 8.512 -25.798 1.00 94.00 84 GLY A O 1
ATOM 667 N N . LYS A 1 85 ? 8.149 10.344 -24.971 1.00 94.69 85 LYS A N 1
ATOM 668 C CA . LYS A 1 85 ? 8.958 10.593 -26.169 1.00 94.69 85 LYS A CA 1
ATOM 669 C C . LYS A 1 85 ? 9.940 9.443 -26.436 1.00 94.69 85 LYS A C 1
ATOM 671 O O . LYS A 1 85 ? 10.588 8.920 -25.523 1.00 94.69 85 LYS A O 1
ATOM 676 N N . LYS A 1 86 ? 10.084 9.090 -27.713 1.00 96.62 86 LYS A N 1
ATOM 677 C CA . LYS A 1 86 ? 11.072 8.124 -28.206 1.00 96.62 86 LYS A CA 1
ATOM 678 C C . LYS A 1 86 ? 12.497 8.503 -27.782 1.00 96.62 86 LYS A C 1
ATOM 680 O O . LYS A 1 86 ? 12.885 9.666 -27.863 1.00 96.62 86 LYS A O 1
ATOM 685 N N . GLY A 1 87 ? 13.253 7.512 -27.313 1.00 95.38 87 GLY A N 1
ATOM 686 C CA . GLY A 1 87 ? 14.628 7.637 -26.818 1.00 95.38 87 GLY A CA 1
ATOM 687 C C . GLY A 1 87 ? 14.756 8.126 -25.370 1.00 95.38 87 GLY A C 1
ATOM 688 O O . GLY A 1 87 ? 15.852 8.084 -24.817 1.00 95.38 87 GLY A O 1
ATOM 689 N N . GLN A 1 88 ? 13.665 8.570 -24.736 1.00 95.25 88 GLN A N 1
ATOM 690 C CA . GLN A 1 88 ? 13.673 9.077 -23.361 1.00 95.25 88 GLN A CA 1
ATOM 691 C C . GLN A 1 88 ? 13.087 8.068 -22.376 1.00 95.25 88 GLN A C 1
ATOM 693 O O . GLN A 1 88 ? 12.192 7.293 -22.725 1.00 95.25 88 GLN A O 1
ATOM 698 N N . TRP A 1 89 ? 13.575 8.121 -21.135 1.00 97.19 89 TRP A N 1
ATOM 699 C CA . TRP A 1 89 ? 13.036 7.364 -20.011 1.00 97.19 89 TRP A CA 1
ATOM 700 C C . TRP A 1 89 ? 12.042 8.218 -19.220 1.00 97.19 89 TRP A C 1
ATOM 702 O O . TRP A 1 89 ? 12.331 9.367 -18.893 1.00 97.19 89 TRP A O 1
ATOM 712 N N . SER A 1 90 ? 10.864 7.670 -18.925 1.00 96.56 90 SER A N 1
ATOM 713 C CA . SER A 1 90 ? 9.783 8.355 -18.208 1.00 96.56 90 SER A CA 1
ATOM 714 C C . SER A 1 90 ? 9.181 7.443 -17.135 1.00 96.56 90 SER A C 1
ATOM 716 O O . SER A 1 90 ? 9.318 6.220 -17.200 1.00 96.56 90 SER A O 1
ATOM 718 N N . ALA A 1 91 ? 8.434 8.020 -16.191 1.00 96.38 91 ALA A N 1
ATOM 719 C CA . ALA A 1 91 ? 7.724 7.251 -15.163 1.00 96.38 91 ALA A CA 1
ATOM 720 C C . ALA A 1 91 ? 6.690 6.264 -15.747 1.00 96.38 91 ALA A C 1
ATOM 722 O O . ALA A 1 91 ? 6.492 5.171 -15.224 1.00 96.38 91 ALA A O 1
ATOM 723 N N . ARG A 1 92 ? 6.037 6.608 -16.867 1.00 96.75 92 ARG A N 1
ATOM 724 C CA . ARG A 1 92 ? 5.103 5.682 -17.532 1.00 96.75 92 ARG A CA 1
ATOM 725 C C . ARG A 1 92 ? 5.848 4.537 -18.219 1.00 96.75 92 ARG A C 1
ATOM 727 O O . ARG A 1 92 ? 5.370 3.410 -18.180 1.00 96.75 92 ARG A O 1
ATOM 734 N N . LYS A 1 93 ? 7.033 4.791 -18.782 1.00 97.88 93 LYS A N 1
ATOM 735 C CA . LYS A 1 93 ? 7.894 3.742 -19.351 1.00 97.88 93 LYS A CA 1
ATOM 736 C C . LYS A 1 93 ? 8.432 2.788 -18.289 1.00 97.88 93 LYS A C 1
ATOM 738 O O . LYS A 1 93 ? 8.457 1.590 -18.537 1.00 97.88 93 LYS A O 1
ATOM 743 N N . SER A 1 94 ? 8.783 3.274 -17.097 1.00 96.88 94 SER A N 1
ATOM 744 C CA . SER A 1 94 ? 9.204 2.381 -16.010 1.00 96.88 94 SER A CA 1
ATOM 745 C C . SER A 1 94 ? 8.076 1.466 -15.534 1.00 96.88 94 SER A C 1
ATOM 747 O O . SER A 1 94 ? 8.333 0.306 -15.237 1.00 96.88 94 SER A O 1
ATOM 749 N N . GLN A 1 95 ? 6.832 1.955 -15.512 1.00 97.06 95 GLN A N 1
ATOM 750 C CA . GLN A 1 95 ? 5.664 1.116 -15.221 1.00 97.06 95 GLN A CA 1
ATOM 751 C C . GLN A 1 95 ? 5.447 0.047 -16.304 1.00 97.06 95 GLN A C 1
ATOM 753 O O . GLN A 1 95 ? 5.203 -1.108 -15.970 1.00 97.06 95 GLN A O 1
ATOM 758 N N . LEU A 1 96 ? 5.587 0.411 -17.585 1.00 97.62 96 LEU A N 1
ATOM 759 C CA . LEU A 1 96 ? 5.499 -0.547 -18.694 1.00 97.62 96 LEU A CA 1
ATOM 760 C C . LEU A 1 96 ? 6.610 -1.602 -18.639 1.00 97.62 96 LEU A C 1
ATOM 762 O O . LEU A 1 96 ? 6.340 -2.767 -18.897 1.00 97.62 96 LEU A O 1
ATOM 766 N N . LEU A 1 97 ? 7.837 -1.214 -18.274 1.00 97.88 97 LEU A N 1
ATOM 767 C CA . LEU A 1 97 ? 8.948 -2.152 -18.107 1.00 97.88 97 LEU A CA 1
ATOM 768 C C . LEU A 1 97 ? 8.620 -3.221 -17.070 1.00 97.88 97 LEU A C 1
ATOM 770 O O . LEU A 1 97 ? 8.827 -4.391 -17.354 1.00 97.88 97 LEU A O 1
ATOM 774 N N . THR A 1 98 ? 8.101 -2.838 -15.901 1.00 96.94 98 THR A N 1
ATOM 775 C CA . THR A 1 98 ? 7.698 -3.811 -14.875 1.00 96.94 98 THR A CA 1
ATOM 776 C C . THR A 1 98 ? 6.676 -4.803 -15.428 1.00 96.94 98 THR A C 1
ATOM 778 O O . THR A 1 98 ? 6.888 -6.006 -15.333 1.00 96.94 98 THR A O 1
ATOM 781 N N . GLN A 1 99 ? 5.621 -4.305 -16.080 1.00 97.06 99 GLN A N 1
ATOM 782 C CA . GLN A 1 99 ? 4.556 -5.148 -16.633 1.00 97.06 99 GLN A CA 1
ATOM 783 C C . GLN A 1 99 ? 5.059 -6.098 -17.726 1.00 97.06 99 GLN A C 1
ATOM 785 O O . GLN A 1 99 ? 4.726 -7.278 -17.717 1.00 97.06 99 GLN A O 1
ATOM 790 N N . GLU A 1 100 ? 5.853 -5.600 -18.678 1.00 97.62 100 GLU A N 1
ATOM 791 C CA . GLU A 1 100 ? 6.385 -6.427 -19.767 1.00 97.62 100 GLU A CA 1
ATOM 792 C C . GLU A 1 100 ? 7.435 -7.421 -19.265 1.00 97.62 100 GLU A C 1
ATOM 794 O O . GLU A 1 100 ? 7.474 -8.550 -19.743 1.00 97.62 100 GLU A O 1
ATOM 799 N N . TYR A 1 101 ? 8.249 -7.038 -18.280 1.00 98.06 101 TYR A N 1
ATOM 800 C CA . TYR A 1 101 ? 9.210 -7.936 -17.648 1.00 98.06 101 TYR A CA 1
ATOM 801 C C . TYR A 1 101 ? 8.501 -9.114 -16.975 1.00 98.06 101 TYR A C 1
ATOM 803 O O . TYR A 1 101 ? 8.799 -10.259 -17.304 1.00 98.06 101 TYR A O 1
ATOM 811 N N . GLU A 1 102 ? 7.497 -8.846 -16.136 1.00 96.69 102 GLU A N 1
ATOM 812 C CA . GLU A 1 102 ? 6.679 -9.889 -15.499 1.00 96.69 102 GLU A CA 1
ATOM 813 C C . GLU A 1 102 ? 5.953 -10.757 -16.535 1.00 96.69 102 GLU A C 1
ATOM 815 O O . GLU A 1 102 ? 5.970 -11.986 -16.466 1.00 96.69 102 GLU A O 1
ATOM 820 N N . LYS A 1 103 ? 5.380 -10.132 -17.568 1.00 97.44 103 LYS A N 1
ATOM 821 C CA . LYS A 1 103 ? 4.683 -10.830 -18.653 1.00 97.44 103 LYS A CA 1
ATOM 822 C C . LYS A 1 103 ? 5.596 -11.749 -19.469 1.00 97.44 103 LYS A C 1
ATOM 824 O O . LYS A 1 103 ? 5.133 -12.786 -19.938 1.00 97.44 103 LYS A O 1
ATOM 829 N N . ARG A 1 104 ? 6.869 -11.388 -19.656 1.00 97.56 104 ARG A N 1
ATOM 830 C CA . ARG A 1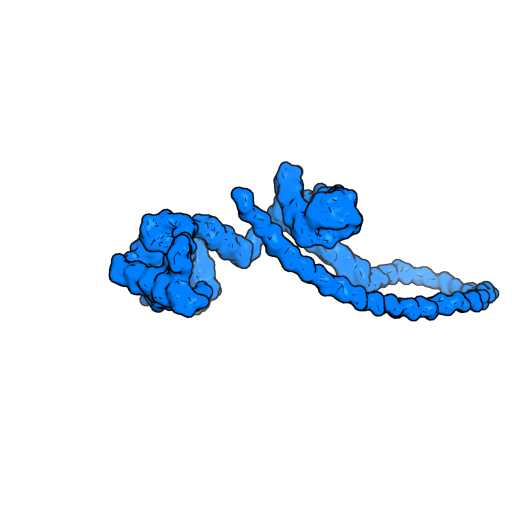 104 ? 7.869 -12.225 -20.344 1.00 97.56 104 ARG A CA 1
ATOM 831 C C . ARG A 1 104 ? 8.520 -13.265 -19.418 1.00 97.56 104 ARG A C 1
ATOM 833 O O . ARG A 1 104 ? 9.484 -13.903 -19.821 1.00 97.56 104 ARG A O 1
ATOM 840 N N . GLY A 1 105 ? 7.981 -13.472 -18.212 1.00 95.56 105 GLY A N 1
ATOM 841 C CA . GLY A 1 105 ? 8.462 -14.473 -17.252 1.00 95.56 105 GLY A CA 1
ATOM 842 C C . GLY A 1 105 ? 9.591 -13.981 -16.344 1.00 95.56 105 GLY A C 1
ATOM 843 O O . GLY A 1 105 ? 10.166 -14.765 -15.591 1.00 95.56 105 GLY A O 1
ATOM 844 N N . GLY A 1 106 ? 9.904 -12.687 -16.396 1.00 96.31 106 GLY A N 1
ATOM 845 C CA . GLY A 1 106 ? 10.806 -12.033 -15.468 1.00 96.31 106 GLY A CA 1
ATOM 846 C C . GLY A 1 106 ? 10.211 -11.946 -14.064 1.00 96.31 106 GLY A C 1
ATOM 847 O O . GLY A 1 106 ? 9.020 -11.732 -13.872 1.00 96.31 106 GLY A O 1
ATOM 848 N N . GLY A 1 107 ? 11.060 -12.088 -13.057 1.00 94.12 107 GLY A N 1
ATOM 849 C CA . GLY A 1 107 ? 10.692 -12.039 -11.652 1.00 94.12 107 GLY A CA 1
ATOM 850 C C . GLY A 1 107 ? 11.774 -11.387 -10.801 1.00 94.12 107 GLY A C 1
ATOM 851 O O . GLY A 1 107 ? 12.794 -10.888 -11.298 1.00 94.12 107 GLY A O 1
ATOM 852 N N . TYR A 1 108 ? 11.541 -11.400 -9.495 1.00 93.44 108 TYR A N 1
ATOM 853 C CA . TYR A 1 108 ? 12.407 -10.799 -8.490 1.00 93.44 108 TYR A CA 1
ATOM 854 C C . TYR A 1 108 ? 12.998 -11.894 -7.602 1.00 93.44 108 TYR A C 1
ATOM 856 O O . TYR A 1 108 ? 12.326 -12.872 -7.281 1.00 93.44 108 TYR A O 1
ATOM 864 N N . LYS A 1 109 ? 14.265 -11.733 -7.230 1.00 92.56 109 LYS A N 1
ATOM 865 C CA . LYS A 1 109 ? 14.986 -12.623 -6.317 1.00 92.56 109 LYS A CA 1
ATOM 866 C C . LYS A 1 109 ? 14.954 -12.060 -4.896 1.00 92.56 109 LYS A C 1
ATOM 868 O O . LYS A 1 109 ? 1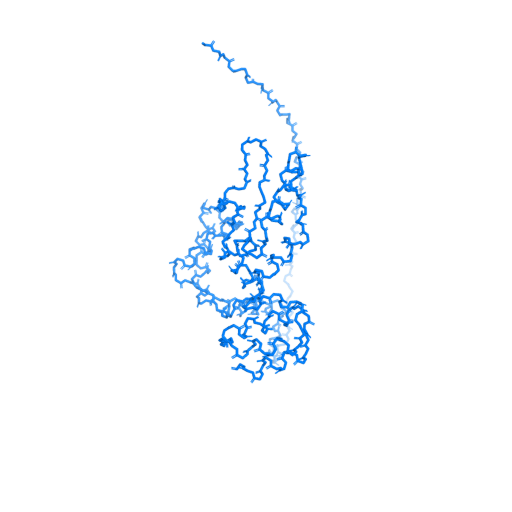4.899 -10.847 -4.697 1.00 92.56 109 LYS A O 1
ATOM 873 N N . GLY A 1 110 ? 15.070 -12.962 -3.925 1.00 87.06 110 GLY A N 1
ATOM 874 C CA . GLY A 1 110 ? 15.080 -12.630 -2.504 1.00 87.06 110 GLY A CA 1
ATOM 875 C C . GLY A 1 110 ? 13.683 -12.440 -1.918 1.00 87.06 110 GLY A C 1
ATOM 876 O O . GLY A 1 110 ? 12.671 -12.450 -2.619 1.00 87.06 110 GLY A O 1
ATOM 877 N N . GLU A 1 111 ? 13.632 -12.297 -0.598 1.00 80.12 111 GLU A N 1
ATOM 878 C CA . GLU A 1 111 ? 12.381 -12.015 0.095 1.00 80.12 111 GLU A CA 1
ATOM 879 C C . GLU A 1 111 ? 11.944 -10.565 -0.113 1.00 80.12 111 GLU A C 1
ATOM 881 O O . GLU A 1 111 ? 12.763 -9.645 -0.177 1.00 80.12 111 GLU A O 1
ATOM 886 N N . LYS A 1 112 ? 10.626 -10.347 -0.138 1.00 77.44 112 LYS A N 1
ATOM 887 C CA . LYS A 1 112 ? 10.055 -9.000 -0.103 1.00 77.44 112 LYS A CA 1
ATOM 888 C C . LYS A 1 112 ? 10.532 -8.266 1.153 1.00 77.44 112 LYS A C 1
ATOM 890 O O . LYS A 1 112 ? 10.489 -8.803 2.263 1.00 77.44 112 LYS A O 1
ATOM 895 N N . GLY A 1 113 ? 10.943 -7.012 0.983 1.00 74.25 113 GLY A N 1
ATOM 896 C CA . GLY A 1 113 ? 11.248 -6.135 2.110 1.00 74.25 113 GLY A CA 1
ATOM 897 C C . GLY A 1 113 ? 10.003 -5.872 2.964 1.00 74.25 113 GLY A C 1
ATOM 898 O O . GLY A 1 113 ? 8.876 -6.009 2.491 1.00 74.25 113 GLY A O 1
ATOM 899 N N . GLN A 1 114 ? 10.187 -5.442 4.213 1.00 68.19 114 GLN A N 1
ATOM 900 C CA . GLN A 1 114 ? 9.068 -5.206 5.141 1.00 68.19 114 GLN A CA 1
ATOM 901 C C . GLN A 1 114 ? 8.035 -4.209 4.598 1.00 68.19 114 GLN A C 1
ATOM 903 O O . GLN A 1 114 ? 6.837 -4.435 4.702 1.00 68.19 114 GLN A O 1
ATOM 908 N N . SER A 1 115 ? 8.479 -3.140 3.932 1.00 69.75 115 SER A N 1
ATOM 909 C CA . SER A 1 115 ? 7.565 -2.185 3.297 1.00 69.75 115 SER A CA 1
ATOM 910 C C . SER A 1 115 ? 6.733 -2.811 2.174 1.00 69.75 115 SER A C 1
ATOM 912 O O . SER A 1 115 ? 5.571 -2.459 2.022 1.00 69.75 115 SER A O 1
ATOM 914 N N . GLN A 1 116 ? 7.296 -3.750 1.408 1.00 75.88 116 GLN A N 1
ATOM 915 C CA . GLN A 1 116 ? 6.574 -4.470 0.355 1.00 75.88 116 GLN A CA 1
ATOM 916 C C . GLN A 1 116 ? 5.575 -5.468 0.944 1.00 75.88 116 GLN A C 1
ATOM 918 O O . GLN A 1 116 ? 4.459 -5.548 0.444 1.00 75.88 116 GLN A O 1
ATOM 923 N N . LYS A 1 117 ? 5.953 -6.175 2.018 1.00 76.56 117 LYS A N 1
ATOM 924 C CA . LYS A 1 117 ? 5.051 -7.064 2.768 1.00 76.56 117 LYS A CA 1
ATOM 925 C C . LYS A 1 117 ? 3.862 -6.282 3.339 1.00 76.56 117 LYS A C 1
ATOM 927 O O . LYS A 1 117 ? 2.722 -6.686 3.153 1.00 76.56 117 LYS A O 1
ATOM 932 N N . ASN A 1 118 ? 4.111 -5.110 3.925 1.00 74.00 118 ASN A N 1
ATOM 933 C CA . ASN A 1 118 ? 3.041 -4.234 4.402 1.00 74.00 118 ASN A CA 1
ATOM 934 C C . ASN A 1 118 ? 2.143 -3.757 3.248 1.00 74.00 118 ASN A C 1
ATOM 936 O O . ASN A 1 118 ? 0.930 -3.761 3.385 1.00 74.00 118 ASN A O 1
ATOM 940 N N . LEU A 1 119 ? 2.703 -3.370 2.095 1.00 80.50 119 LEU A N 1
ATOM 941 C CA . LEU A 1 119 ? 1.891 -2.963 0.937 1.00 80.50 119 LEU A CA 1
ATOM 942 C C . LEU A 1 119 ? 1.001 -4.094 0.413 1.00 80.50 119 LEU A C 1
ATOM 944 O O . LEU A 1 119 ? -0.127 -3.829 0.008 1.00 80.50 119 LEU A O 1
ATOM 948 N N . GLU A 1 120 ? 1.500 -5.329 0.415 1.00 79.44 120 GLU A N 1
ATOM 949 C CA . GLU A 1 120 ? 0.732 -6.517 0.038 1.00 79.44 120 GLU A CA 1
ATOM 950 C C . GLU A 1 120 ? -0.438 -6.734 0.997 1.00 79.44 120 GLU A C 1
ATOM 952 O O . GLU A 1 120 ? -1.577 -6.735 0.545 1.00 79.44 120 GLU A O 1
ATOM 957 N N . GLN A 1 121 ? -0.183 -6.741 2.308 1.00 77.62 121 GLN A N 1
ATOM 958 C CA . GLN A 1 121 ? -1.238 -6.832 3.326 1.00 77.62 121 GLN A CA 1
ATOM 959 C C . GLN A 1 121 ? -2.297 -5.736 3.153 1.00 77.62 121 GLN A C 1
ATOM 961 O O . GLN A 1 121 ? -3.486 -6.022 3.080 1.00 77.62 121 GLN A O 1
ATOM 966 N N . TRP A 1 122 ? -1.870 -4.481 2.994 1.00 83.88 122 TRP A N 1
ATOM 967 C CA . TRP A 1 122 ? -2.781 -3.355 2.772 1.00 83.88 122 TRP A CA 1
ATOM 968 C C . TRP A 1 122 ? -3.593 -3.475 1.472 1.00 83.88 122 TRP A C 1
ATOM 970 O O . TRP A 1 122 ? -4.697 -2.937 1.405 1.00 83.88 122 TRP A O 1
ATOM 980 N N . THR A 1 123 ? -3.047 -4.131 0.440 1.00 86.31 123 THR A N 1
ATOM 981 C CA . THR A 1 123 ? -3.725 -4.359 -0.850 1.00 86.31 123 THR A CA 1
ATOM 982 C C . THR A 1 123 ? -4.718 -5.520 -0.772 1.00 86.31 123 THR A C 1
ATOM 984 O O . THR A 1 123 ? -5.737 -5.489 -1.455 1.00 86.31 123 THR A O 1
ATOM 987 N N . GLU A 1 124 ? -4.424 -6.529 0.047 1.00 84.31 124 GLU A N 1
ATOM 988 C CA . GLU A 1 124 ? -5.283 -7.694 0.287 1.00 84.31 124 GLU A CA 1
ATOM 989 C C . GLU A 1 124 ? -6.452 -7.397 1.235 1.00 84.31 124 GLU A C 1
ATOM 991 O O . GLU A 1 124 ? -7.453 -8.112 1.224 1.00 84.31 124 GLU A O 1
ATOM 996 N N . GLU A 1 125 ? -6.346 -6.350 2.058 1.00 88.12 125 GLU A N 1
ATOM 997 C CA . GLU A 1 125 ? -7.430 -5.914 2.935 1.00 88.12 125 GLU A CA 1
ATOM 998 C C . GLU A 1 125 ? -8.715 -5.597 2.139 1.00 88.12 125 GLU A C 1
ATOM 1000 O O . GLU A 1 125 ? -8.713 -4.848 1.161 1.00 88.12 125 GLU A O 1
ATOM 1005 N N . GLU A 1 126 ? -9.854 -6.125 2.598 1.00 90.69 126 GLU A N 1
ATOM 1006 C CA . GLU A 1 126 ? -11.173 -5.768 2.066 1.00 90.69 126 GLU A CA 1
ATOM 1007 C C . GLU A 1 126 ? -11.590 -4.402 2.622 1.00 90.69 126 GLU A C 1
ATOM 1009 O O . GLU A 1 126 ? -12.136 -4.299 3.722 1.00 90.69 126 GLU A O 1
ATOM 1014 N N . TRP A 1 127 ? -11.299 -3.334 1.885 1.00 94.31 127 TRP A N 1
ATOM 1015 C CA . TRP A 1 127 ? -11.711 -1.984 2.259 1.00 94.31 127 TRP A CA 1
ATOM 1016 C C . TRP A 1 127 ? -13.161 -1.709 1.855 1.00 94.31 127 TRP A C 1
ATOM 1018 O O . TRP A 1 127 ? -13.544 -1.970 0.718 1.00 94.31 127 TRP A O 1
ATOM 1028 N N . GLN A 1 128 ? -13.951 -1.153 2.776 1.00 96.31 128 GLN A N 1
ATOM 1029 C CA . GLN A 1 128 ? -15.371 -0.874 2.549 1.00 96.31 128 GLN A CA 1
ATOM 1030 C C . GLN A 1 128 ? -15.919 0.224 3.480 1.00 96.31 128 GLN A C 1
ATOM 1032 O O . GLN A 1 128 ? -15.283 0.624 4.467 1.00 96.31 128 GLN A O 1
ATOM 1037 N N . THR A 1 129 ? -17.121 0.714 3.176 1.00 96.88 129 THR A N 1
ATOM 1038 C CA . THR A 1 129 ? -17.916 1.556 4.083 1.00 96.88 129 THR A CA 1
ATOM 1039 C C . THR A 1 129 ? -18.570 0.726 5.187 1.00 96.88 129 THR A C 1
ATOM 1041 O O . THR A 1 129 ? -18.511 -0.506 5.170 1.00 96.88 129 THR A O 1
ATOM 1044 N N . LYS A 1 130 ? -19.225 1.395 6.145 1.00 95.31 130 LYS A N 1
ATOM 1045 C CA . LYS A 1 130 ? -20.006 0.738 7.204 1.00 95.31 130 LYS A CA 1
ATOM 1046 C C . LYS A 1 130 ? -21.007 -0.286 6.642 1.00 95.31 130 LYS A C 1
ATOM 1048 O O . LYS A 1 130 ? -21.174 -1.350 7.229 1.00 95.31 130 LYS A O 1
ATOM 1053 N N . GLU A 1 131 ? -21.651 0.019 5.515 1.00 92.81 131 GLU A N 1
ATOM 1054 C CA . GLU A 1 131 ? -22.670 -0.834 4.884 1.00 92.81 131 GLU A CA 1
ATOM 1055 C C . GLU A 1 131 ? -22.096 -1.925 3.965 1.00 92.81 131 GLU A C 1
ATOM 1057 O O . GLU A 1 131 ? -22.851 -2.747 3.451 1.00 92.81 131 GLU A O 1
ATOM 1062 N N . GLY A 1 132 ? -20.773 -1.956 3.768 1.00 93.62 132 GLY A N 1
ATOM 1063 C CA . GLY A 1 132 ? -20.110 -2.898 2.865 1.00 93.62 132 GLY A CA 1
ATOM 1064 C C . GLY A 1 132 ? -19.938 -2.399 1.427 1.00 93.62 132 GLY A C 1
ATOM 1065 O O . GLY A 1 132 ? -19.572 -3.185 0.555 1.00 93.62 132 GLY A O 1
ATOM 1066 N N . ASP A 1 133 ? -20.173 -1.110 1.159 1.00 93.94 133 ASP A N 1
ATOM 1067 C CA . ASP A 1 133 ? -19.985 -0.538 -0.175 1.00 93.94 133 ASP A CA 1
ATOM 1068 C C . ASP A 1 133 ? -18.500 -0.246 -0.454 1.00 93.94 133 ASP A C 1
ATOM 1070 O O . ASP A 1 133 ? -17.751 0.194 0.422 1.00 93.94 133 ASP A O 1
ATOM 1074 N N . ALA A 1 134 ? -18.075 -0.418 -1.710 1.00 93.69 134 ALA A N 1
ATOM 1075 C CA . ALA A 1 134 ? -16.735 -0.025 -2.162 1.00 93.69 134 ALA A CA 1
ATOM 1076 C C . ALA A 1 134 ? -16.615 1.487 -2.444 1.00 93.69 134 ALA A C 1
ATOM 1078 O O . ALA A 1 134 ? -15.506 2.021 -2.499 1.00 93.69 134 ALA A O 1
ATOM 1079 N N . ASP A 1 135 ? -17.740 2.189 -2.634 1.00 93.81 135 ASP A N 1
ATOM 1080 C CA . ASP A 1 135 ? -17.745 3.631 -2.889 1.00 93.81 135 ASP A CA 1
ATOM 1081 C C . ASP A 1 135 ? -18.058 4.426 -1.619 1.00 93.81 135 ASP A C 1
ATOM 1083 O O . ASP A 1 135 ? -19.160 4.391 -1.071 1.00 93.81 135 ASP A O 1
ATOM 1087 N N . ALA A 1 136 ? -17.063 5.182 -1.161 1.00 94.25 136 ALA A N 1
ATOM 1088 C CA . ALA A 1 136 ? -17.205 6.072 -0.023 1.00 94.25 136 ALA A CA 1
ATOM 1089 C C . ALA A 1 136 ? -17.713 7.468 -0.412 1.00 94.25 136 ALA A C 1
ATOM 1091 O O . ALA A 1 136 ? -18.199 8.188 0.458 1.00 94.25 136 ALA A O 1
ATOM 1092 N N . ARG A 1 137 ? -17.578 7.908 -1.670 1.00 94.25 137 ARG A N 1
ATOM 1093 C CA . ARG A 1 137 ? -18.037 9.245 -2.076 1.00 94.25 137 ARG A CA 1
ATOM 1094 C C . ARG A 1 137 ? -19.517 9.200 -2.418 1.00 94.25 137 ARG A C 1
ATOM 1096 O O . ARG A 1 137 ? -19.982 8.268 -3.054 1.00 94.25 137 ARG A O 1
ATOM 1103 N N . GLN A 1 138 ? -20.249 10.211 -1.973 1.00 91.50 138 GLN A N 1
ATOM 1104 C CA . GLN A 1 138 ? -21.674 10.346 -2.239 1.00 91.50 138 GLN A CA 1
ATOM 1105 C C . GLN A 1 138 ? -21.921 11.547 -3.161 1.00 91.50 138 GLN A C 1
ATOM 1107 O O . GLN A 1 138 ? -21.133 12.499 -3.197 1.00 91.50 138 GLN A O 1
ATOM 1112 N N . ASP A 1 139 ? -23.026 11.511 -3.906 1.00 89.56 139 ASP A N 1
ATOM 1113 C CA . ASP A 1 139 ? -23.394 12.563 -4.867 1.00 89.56 139 ASP A CA 1
ATOM 1114 C C . ASP A 1 139 ? -23.737 13.906 -4.198 1.00 89.56 139 ASP A C 1
ATOM 1116 O O . ASP A 1 139 ? -23.687 14.961 -4.832 1.00 89.56 139 ASP A O 1
ATOM 1120 N N . ASP A 1 140 ? -24.062 13.885 -2.905 1.00 87.06 140 ASP A N 1
ATOM 1121 C CA . ASP A 1 140 ? -24.372 15.064 -2.091 1.00 87.06 140 ASP A CA 1
ATOM 1122 C C . ASP A 1 140 ? -23.119 15.796 -1.564 1.00 87.06 140 ASP A C 1
ATOM 1124 O O . ASP A 1 140 ? -23.230 16.815 -0.877 1.00 87.06 140 ASP A O 1
ATOM 1128 N N . GLY A 1 141 ? -21.924 15.306 -1.916 1.00 86.31 141 GLY A N 1
ATOM 1129 C CA . GLY A 1 141 ? -20.640 15.845 -1.473 1.00 86.31 141 GLY A CA 1
ATOM 1130 C C . GLY A 1 141 ? -20.187 15.328 -0.107 1.00 86.31 141 GLY A C 1
ATOM 1131 O O . GLY A 1 141 ? -19.084 15.669 0.333 1.00 86.31 141 GLY A O 1
ATOM 1132 N N . GLU A 1 142 ? -20.987 14.489 0.552 1.00 92.94 142 GLU A N 1
ATOM 1133 C CA . GLU A 1 142 ? -20.555 13.769 1.739 1.00 92.94 142 GLU A CA 1
ATOM 1134 C C . GLU A 1 142 ? -19.620 12.616 1.347 1.00 92.94 142 GLU A C 1
ATOM 1136 O O . GLU A 1 142 ? -19.555 12.130 0.214 1.00 92.94 142 GLU A O 1
ATOM 1141 N N . THR A 1 143 ? -18.795 12.200 2.295 1.00 95.38 143 THR A N 1
ATOM 1142 C CA . THR A 1 143 ? -17.933 11.034 2.144 1.00 95.38 143 THR A CA 1
ATOM 1143 C C . THR A 1 143 ? -18.137 10.155 3.356 1.00 95.38 143 THR A C 1
ATOM 1145 O O . THR A 1 143 ? -18.015 10.636 4.482 1.00 95.38 143 THR A O 1
ATOM 1148 N N . LYS A 1 144 ? -18.423 8.880 3.118 1.00 96.00 144 LYS A N 1
ATOM 1149 C CA . LYS A 1 144 ? -18.493 7.857 4.148 1.00 96.00 144 LYS A CA 1
ATOM 1150 C C . LYS A 1 144 ? -17.104 7.511 4.675 1.00 96.00 144 LYS A C 1
ATOM 1152 O O . LYS A 1 144 ? -16.076 7.774 4.035 1.00 96.00 144 LYS A O 1
ATOM 1157 N N . ARG A 1 145 ? -17.033 6.943 5.872 1.00 96.75 145 ARG A N 1
ATOM 1158 C CA . ARG A 1 145 ? -15.788 6.415 6.428 1.00 96.75 145 ARG A CA 1
ATOM 1159 C C . ARG A 1 145 ? -15.424 5.141 5.669 1.00 96.75 145 ARG A C 1
ATOM 1161 O O . ARG A 1 145 ? -16.253 4.269 5.454 1.00 96.75 145 ARG A O 1
ATOM 1168 N N . TYR A 1 146 ? -14.158 5.041 5.282 1.00 95.88 146 TYR A N 1
ATOM 1169 C CA . TYR A 1 146 ? -13.626 3.890 4.563 1.00 95.88 146 TYR A CA 1
ATOM 1170 C C . TYR A 1 146 ? -12.583 3.202 5.441 1.00 95.88 146 TYR A C 1
ATOM 1172 O O . TYR A 1 146 ? -11.570 3.818 5.789 1.00 95.88 146 TYR A O 1
ATOM 1180 N N . LEU A 1 147 ? -12.870 1.970 5.859 1.00 95.50 147 LEU A N 1
ATOM 1181 C CA . LEU A 1 147 ? -12.035 1.175 6.763 1.00 95.50 147 LEU A CA 1
ATOM 1182 C C . LEU A 1 147 ? -11.959 -0.275 6.268 1.00 95.50 147 LEU A C 1
ATOM 1184 O O . LEU A 1 147 ? -12.835 -0.710 5.518 1.00 95.50 147 LEU A O 1
ATOM 1188 N N . PRO A 1 148 ? -10.947 -1.040 6.705 1.00 94.19 148 PRO A N 1
ATOM 1189 C CA . PRO A 1 148 ? -10.915 -2.477 6.476 1.00 94.19 148 PRO A CA 1
ATOM 1190 C C . PRO A 1 148 ? -12.137 -3.143 7.112 1.00 94.19 148 PRO A C 1
ATOM 1192 O O . PRO A 1 148 ? -12.515 -2.816 8.238 1.00 94.19 148 PRO A O 1
ATOM 1195 N N . LYS A 1 149 ? -12.735 -4.114 6.427 1.00 92.12 149 LYS A N 1
ATOM 1196 C CA . LYS A 1 149 ? -13.900 -4.875 6.895 1.00 92.12 149 LYS A CA 1
ATOM 1197 C C . LYS A 1 149 ? -13.716 -5.465 8.288 1.00 92.12 149 LYS A C 1
ATOM 1199 O O . LYS A 1 149 ? -14.584 -5.290 9.135 1.00 92.12 149 LYS A O 1
ATOM 1204 N N . LYS A 1 150 ? -12.553 -6.062 8.559 1.00 88.88 150 LYS A N 1
ATOM 1205 C CA . LYS A 1 150 ? -12.202 -6.585 9.890 1.00 88.88 150 LYS A CA 1
ATOM 1206 C C . LYS A 1 150 ? -12.256 -5.510 10.982 1.00 88.88 150 LYS A C 1
ATOM 1208 O O . LYS A 1 150 ? -12.666 -5.789 12.100 1.00 88.88 150 LYS A O 1
ATOM 1213 N N . ALA A 1 151 ? -11.886 -4.267 10.664 1.00 91.62 151 ALA A N 1
ATOM 1214 C CA . ALA A 1 151 ? -11.981 -3.167 11.620 1.00 91.62 151 ALA A CA 1
ATOM 1215 C C . ALA A 1 151 ? -13.444 -2.822 11.917 1.00 91.62 151 ALA A C 1
ATOM 1217 O O . ALA A 1 151 ? -13.778 -2.543 13.061 1.00 91.62 151 ALA A O 1
ATOM 1218 N N . TRP A 1 152 ? -14.329 -2.879 10.916 1.00 92.75 152 TRP A N 1
ATOM 1219 C CA . TRP A 1 152 ? -15.767 -2.764 11.154 1.00 92.75 152 TRP A CA 1
ATOM 1220 C C . TRP A 1 152 ? -16.278 -3.916 12.031 1.00 92.75 152 TRP A C 1
ATOM 1222 O O . TRP A 1 152 ? -16.984 -3.664 12.996 1.00 92.75 152 TRP A O 1
ATOM 1232 N N . GLU A 1 153 ? -15.906 -5.165 11.754 1.00 87.69 153 GLU A N 1
ATOM 1233 C CA . GLU A 1 153 ? -16.344 -6.339 12.533 1.00 87.69 153 GLU A CA 1
ATOM 1234 C C . GLU A 1 153 ? -15.939 -6.278 14.017 1.00 87.69 153 GLU A C 1
ATOM 1236 O O . GLU A 1 153 ? -16.683 -6.758 14.870 1.00 87.69 153 GLU A O 1
ATOM 1241 N N . ASN A 1 154 ? -14.815 -5.626 14.325 1.00 83.62 154 ASN A N 1
ATOM 1242 C CA . ASN A 1 154 ? -14.311 -5.433 15.687 1.00 83.62 154 ASN A CA 1
ATOM 1243 C C . ASN A 1 154 ? -14.916 -4.221 16.427 1.00 83.62 154 ASN A C 1
ATOM 1245 O O . ASN A 1 154 ? -14.487 -3.924 17.538 1.00 83.62 154 ASN A O 1
ATOM 1249 N N . MET A 1 155 ? -15.882 -3.511 15.835 1.00 86.50 155 MET A N 1
ATOM 1250 C CA . MET A 1 155 ? -16.571 -2.374 16.459 1.00 86.50 155 MET A CA 1
ATOM 1251 C C . MET A 1 155 ? -18.044 -2.691 16.730 1.00 86.50 155 MET A C 1
ATOM 1253 O O . MET A 1 155 ? -18.717 -3.351 15.932 1.00 86.50 155 MET A O 1
ATOM 1257 N N . SER A 1 156 ? -18.567 -2.157 17.830 1.00 91.12 156 SER A N 1
ATOM 1258 C CA . SER A 1 156 ? -20.006 -2.114 18.115 1.00 91.12 156 SER A CA 1
ATOM 1259 C C . SER A 1 156 ? -20.744 -1.194 17.139 1.00 91.12 156 SER A C 1
ATOM 1261 O O . SER A 1 156 ? -20.160 -0.270 16.575 1.00 91.12 156 SER A O 1
ATOM 1263 N N . GLU A 1 157 ? -22.044 -1.416 16.926 1.00 91.69 157 GLU A N 1
ATOM 1264 C CA . GLU A 1 157 ? -22.834 -0.594 15.996 1.00 91.69 157 GLU A CA 1
ATOM 1265 C C . GLU A 1 157 ? -22.841 0.893 16.375 1.00 91.69 157 GLU A C 1
ATOM 1267 O O . GLU A 1 157 ? -22.841 1.748 15.482 1.00 91.69 157 GLU A O 1
ATOM 1272 N N . GLU A 1 158 ? -22.777 1.200 17.673 1.00 92.81 158 GLU A N 1
ATOM 1273 C CA . GLU A 1 158 ? -22.628 2.561 18.181 1.00 92.81 158 GLU A CA 1
ATOM 1274 C C . GLU A 1 158 ? -21.297 3.192 17.742 1.00 92.81 158 GLU A C 1
ATOM 1276 O O . GLU A 1 158 ? -21.291 4.281 17.165 1.00 92.81 158 GLU A O 1
ATOM 1281 N N . GLU A 1 159 ? -20.172 2.493 17.928 1.00 94.56 159 GLU A N 1
ATOM 1282 C CA . GLU A 1 159 ? -18.842 2.972 17.517 1.00 94.56 159 GLU A CA 1
ATOM 1283 C C . GLU A 1 159 ? -18.741 3.132 15.994 1.00 94.56 159 GLU A C 1
ATOM 1285 O O . GLU A 1 159 ? -18.121 4.079 15.489 1.00 94.56 159 GLU A O 1
ATOM 1290 N N . LYS A 1 160 ? -19.388 2.226 15.244 1.00 95.44 160 LYS A N 1
ATOM 1291 C CA . LYS A 1 160 ? -19.460 2.317 13.784 1.00 95.44 160 LYS A CA 1
ATOM 1292 C C . LYS A 1 160 ? -20.194 3.575 13.334 1.00 95.44 160 LYS A C 1
ATOM 1294 O O . LYS A 1 160 ? -19.744 4.251 12.410 1.00 95.44 160 LYS A O 1
ATOM 1299 N N . GLU A 1 161 ? -21.338 3.866 13.950 1.00 96.75 161 GLU A N 1
ATOM 1300 C CA . GLU A 1 161 ? -22.129 5.056 13.631 1.00 96.75 161 GLU A CA 1
ATOM 1301 C C . GLU A 1 161 ? -21.365 6.335 13.980 1.00 96.75 161 GLU A C 1
ATOM 1303 O O . GLU A 1 161 ? -21.291 7.244 13.157 1.00 96.75 161 GLU A O 1
ATOM 1308 N N . GLU A 1 162 ? -20.718 6.390 15.146 1.00 97.12 162 GLU A N 1
ATOM 1309 C CA . GLU A 1 162 ? -19.969 7.574 15.570 1.00 97.12 162 GLU A CA 1
ATOM 1310 C C . GLU A 1 162 ? -18.828 7.910 14.594 1.00 97.12 162 GLU A C 1
ATOM 1312 O O . GLU A 1 162 ? -18.654 9.062 14.173 1.00 97.12 162 GLU A O 1
ATOM 1317 N N . THR A 1 163 ? -18.044 6.906 14.183 1.00 96.44 163 THR A N 1
ATOM 1318 C CA . THR A 1 163 ? -16.913 7.135 13.271 1.00 96.44 163 THR A CA 1
ATOM 1319 C C . THR A 1 163 ? -17.362 7.538 11.863 1.00 96.44 163 THR A C 1
ATOM 1321 O O . THR A 1 163 ? -16.701 8.367 11.212 1.00 96.44 163 THR A O 1
ATOM 1324 N N . GLU A 1 164 ? -18.495 6.996 11.410 1.00 96.94 164 GLU A N 1
ATOM 1325 C CA . GLU A 1 164 ? -19.157 7.329 10.149 1.00 96.94 164 GLU A CA 1
ATOM 1326 C C . GLU A 1 164 ? -19.697 8.762 10.178 1.00 96.94 164 GLU A C 1
ATOM 1328 O O . GLU A 1 164 ? -19.297 9.597 9.360 1.00 96.94 164 GLU A O 1
ATOM 1333 N N . GLN A 1 165 ? -20.501 9.095 11.189 1.00 96.56 165 GLN A N 1
ATOM 1334 C CA . GLN A 1 165 ? -21.074 10.422 11.385 1.00 96.56 165 GLN A CA 1
ATOM 1335 C C . GLN A 1 165 ? -19.983 11.493 11.440 1.00 96.56 165 GLN A C 1
ATOM 1337 O O . GLN A 1 165 ? -20.045 12.485 10.709 1.00 96.56 165 GLN A O 1
ATOM 1342 N N . LYS A 1 166 ? -18.912 11.256 12.208 1.00 96.81 166 LYS A N 1
ATOM 1343 C CA . LYS A 1 166 ? -17.760 12.164 12.272 1.00 96.81 166 LYS A CA 1
ATOM 1344 C C . LYS A 1 166 ? -17.165 12.428 10.886 1.00 96.81 166 LYS A C 1
ATOM 1346 O O . LYS A 1 166 ? -16.761 13.558 10.596 1.00 96.81 166 LYS A O 1
ATOM 1351 N N . LYS A 1 167 ? -17.092 11.410 10.011 1.00 97.00 167 LYS A N 1
ATOM 1352 C CA . LYS A 1 167 ? -16.568 11.574 8.644 1.00 97.00 167 LYS A CA 1
ATOM 1353 C C . LYS A 1 167 ? -17.517 12.395 7.788 1.00 97.00 167 LYS A C 1
ATOM 1355 O O . LYS A 1 167 ? -17.058 13.344 7.147 1.00 97.00 167 LYS A O 1
ATOM 1360 N N . ARG A 1 168 ? -18.804 12.045 7.808 1.00 95.38 168 ARG A N 1
ATOM 1361 C CA . ARG A 1 168 ? -19.852 12.707 7.031 1.00 95.38 168 ARG A CA 1
ATOM 1362 C C . ARG A 1 168 ? -19.943 14.181 7.390 1.00 95.38 168 ARG A C 1
ATOM 1364 O O . ARG A 1 168 ? -19.787 15.022 6.509 1.00 95.38 168 ARG A O 1
ATOM 1371 N N . GLU A 1 169 ? -20.027 14.514 8.675 1.00 95.00 169 GLU A N 1
ATOM 1372 C CA . GLU A 1 169 ? -20.053 15.900 9.155 1.00 95.00 169 GLU A CA 1
ATOM 1373 C C . GLU A 1 169 ? -18.814 16.692 8.734 1.00 95.00 169 GLU A C 1
ATOM 1375 O O . GLU A 1 169 ? -18.922 17.816 8.240 1.00 95.00 169 GLU A O 1
ATOM 1380 N N . GLY A 1 170 ? -17.622 16.108 8.881 1.00 95.44 170 GLY A N 1
ATOM 1381 C CA . GLY A 1 170 ? -16.395 16.771 8.456 1.00 95.44 170 GLY A CA 1
ATOM 1382 C C . GLY A 1 170 ? -16.343 16.984 6.941 1.00 95.44 170 GLY A C 1
ATOM 1383 O O . GLY A 1 170 ? -15.983 18.073 6.496 1.00 95.44 170 GLY A O 1
ATOM 1384 N N . SER A 1 171 ? -16.753 15.991 6.147 1.00 95.50 171 SER A N 1
ATOM 1385 C CA . SER A 1 171 ? -16.809 16.105 4.683 1.00 95.50 171 SER A CA 1
ATOM 1386 C C . SER A 1 171 ? -17.823 17.152 4.218 1.00 95.50 171 SER A C 1
ATOM 1388 O O . SER A 1 171 ? -17.495 17.976 3.368 1.00 95.50 171 SER A O 1
ATOM 1390 N N . LYS A 1 172 ? -18.987 17.223 4.875 1.00 93.25 172 LYS A N 1
ATOM 1391 C CA . LYS A 1 172 ? -20.023 18.238 4.653 1.00 93.25 172 LYS A CA 1
ATOM 1392 C C . LYS A 1 172 ? -19.527 19.652 4.951 1.00 93.25 172 LYS A C 1
ATOM 1394 O O . LYS A 1 172 ? -19.901 20.605 4.277 1.00 93.25 172 LYS A O 1
ATOM 1399 N N . GLN A 1 173 ? -18.631 19.791 5.928 1.00 93.62 173 GLN A N 1
ATOM 1400 C CA . GLN A 1 173 ? -17.920 21.041 6.227 1.00 93.62 173 GLN A CA 1
ATOM 1401 C C . GLN A 1 173 ? -16.768 21.338 5.244 1.00 93.62 173 GLN A C 1
ATOM 1403 O O . GLN A 1 173 ? -16.006 22.278 5.462 1.00 93.62 173 GLN A O 1
ATOM 1408 N N . GLY A 1 174 ? -16.593 20.537 4.188 1.00 93.44 174 GLY A N 1
ATOM 1409 C CA . GLY A 1 174 ? -15.521 20.682 3.201 1.00 93.44 174 GLY A CA 1
ATOM 1410 C C . GLY A 1 174 ? -14.164 20.135 3.653 1.00 93.44 174 GLY A C 1
ATOM 1411 O O . G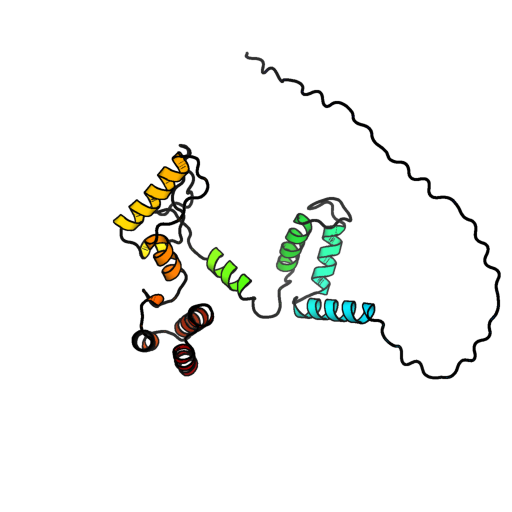LY A 1 174 ? -13.152 20.372 2.993 1.00 93.44 174 GLY A O 1
ATOM 1412 N N . LYS A 1 175 ? -14.095 19.400 4.772 1.00 94.12 175 LYS A N 1
ATOM 1413 C CA . LYS A 1 175 ? -12.840 18.806 5.252 1.00 94.12 175 LYS A CA 1
ATOM 1414 C C . LYS A 1 175 ? -12.563 17.511 4.496 1.00 94.12 175 LYS A C 1
ATOM 1416 O O . LYS A 1 175 ? -13.166 16.472 4.763 1.00 94.12 175 LYS A O 1
ATOM 1421 N N . GLN A 1 176 ? -11.575 17.547 3.602 1.00 89.00 176 GLN A N 1
ATOM 1422 C CA . GLN A 1 176 ? -11.095 16.345 2.910 1.00 89.00 176 GLN A CA 1
ATOM 1423 C C . GLN A 1 176 ? -10.593 15.282 3.907 1.00 89.00 176 GLN A C 1
ATOM 1425 O O . GLN A 1 176 ? -10.894 14.093 3.764 1.00 89.00 176 GLN A O 1
ATOM 1430 N N . TYR A 1 177 ? -9.863 15.710 4.942 1.00 93.62 177 TYR A N 1
ATOM 1431 C CA . TYR A 1 177 ? -9.323 14.841 5.986 1.00 93.62 177 TYR A CA 1
ATOM 1432 C C . TYR A 1 177 ? -10.057 15.040 7.316 1.00 93.62 177 TYR A C 1
ATOM 1434 O O . TYR A 1 177 ? -10.199 16.160 7.803 1.00 93.62 177 TYR A O 1
ATOM 1442 N N . VAL A 1 178 ? -10.502 13.931 7.906 1.00 96.31 178 VAL A N 1
ATOM 1443 C CA . VAL A 1 178 ? -11.150 13.876 9.220 1.00 96.31 178 VAL A CA 1
ATOM 1444 C C . VAL A 1 178 ? -10.517 12.720 9.975 1.00 96.31 178 VAL A C 1
ATOM 1446 O O . VAL A 1 178 ? -10.530 11.596 9.472 1.00 96.31 178 VAL A O 1
ATOM 1449 N N . SER A 1 179 ? -9.977 12.972 11.167 1.00 94.88 179 SER A N 1
ATOM 1450 C CA . SER A 1 179 ? -9.378 11.916 11.985 1.00 94.88 179 SER A CA 1
ATOM 1451 C C . SER A 1 179 ? -10.396 10.824 12.329 1.00 94.88 179 SER A C 1
ATOM 1453 O O . SER A 1 179 ? -11.596 11.086 12.474 1.00 94.88 179 SER A O 1
ATOM 1455 N N . ASN A 1 180 ? -9.914 9.587 12.443 1.00 94.06 180 ASN A N 1
ATOM 1456 C CA . ASN A 1 180 ? -10.704 8.486 12.991 1.00 94.06 180 ASN A CA 1
ATOM 1457 C C . ASN A 1 180 ? -10.998 8.741 14.482 1.00 94.06 180 ASN A C 1
ATOM 1459 O O . ASN A 1 180 ? -10.257 9.480 15.143 1.00 94.06 180 ASN A O 1
ATOM 1463 N N . THR A 1 181 ? -12.088 8.167 14.991 1.00 95.19 181 THR A N 1
ATOM 1464 C CA . THR A 1 181 ? -12.329 8.019 16.440 1.00 95.19 181 THR A CA 1
ATOM 1465 C C . THR A 1 181 ? -11.256 7.120 17.062 1.00 95.19 181 THR A C 1
ATOM 1467 O O . THR A 1 181 ? -10.512 6.463 16.327 1.00 95.19 181 THR A O 1
ATOM 1470 N N . GLU A 1 182 ? -11.098 7.139 18.386 1.00 91.12 182 GLU A N 1
ATOM 1471 C CA . GLU A 1 182 ? -10.043 6.346 19.040 1.00 91.12 182 GLU A CA 1
ATOM 1472 C C . GLU A 1 182 ? -10.317 4.844 18.890 1.00 91.12 182 GLU A C 1
ATOM 1474 O O . GLU A 1 182 ? -9.414 4.067 18.597 1.00 91.12 182 GLU A O 1
ATOM 1479 N N . GLU A 1 183 ? -11.587 4.473 18.927 1.00 89.44 183 GLU A N 1
ATOM 1480 C CA . GLU A 1 183 ? -12.149 3.144 18.729 1.00 89.44 183 GLU A CA 1
ATOM 1481 C C . GLU A 1 183 ? -11.872 2.672 17.301 1.00 89.44 183 GLU A C 1
ATOM 1483 O O . GLU A 1 183 ? -11.306 1.605 17.095 1.00 89.44 183 GLU A O 1
ATOM 1488 N N . ALA A 1 184 ? -12.109 3.520 16.293 1.00 91.75 184 ALA A N 1
ATOM 1489 C CA . ALA A 1 184 ? -11.772 3.190 14.909 1.00 91.75 184 ALA A CA 1
ATOM 1490 C C . ALA A 1 184 ? -10.256 3.152 14.646 1.00 91.75 184 ALA A C 1
ATOM 1492 O O . ALA A 1 184 ? -9.817 2.552 13.665 1.00 91.75 184 ALA A O 1
ATOM 1493 N N . LYS A 1 185 ? -9.422 3.806 15.465 1.00 90.88 185 LYS A N 1
ATOM 1494 C CA . LYS A 1 185 ? -7.964 3.604 15.405 1.00 90.88 185 LYS A CA 1
ATOM 1495 C C . LYS A 1 185 ? -7.581 2.270 16.040 1.00 90.88 185 LYS A C 1
ATOM 1497 O O . LYS A 1 185 ? -6.788 1.555 15.433 1.00 90.88 185 LYS A O 1
ATOM 1502 N N . LYS A 1 186 ? -8.150 1.938 17.204 1.00 86.75 186 LYS A N 1
ATOM 1503 C CA . LYS A 1 186 ? -7.935 0.666 17.902 1.00 86.75 186 LYS A CA 1
ATOM 1504 C C . LYS A 1 186 ? -8.369 -0.507 17.021 1.00 86.75 186 LYS A C 1
ATOM 1506 O O . LYS A 1 186 ? -7.540 -1.334 16.681 1.00 86.75 186 LYS A O 1
ATOM 1511 N N . ALA A 1 187 ? -9.594 -0.485 16.508 1.00 86.81 187 ALA A N 1
ATOM 1512 C CA . ALA A 1 187 ? -10.130 -1.538 15.656 1.00 86.81 187 ALA A CA 1
ATOM 1513 C C . ALA A 1 187 ? -9.324 -1.742 14.364 1.00 86.81 187 ALA A C 1
ATOM 1515 O O . ALA A 1 187 ? -9.172 -2.868 13.907 1.00 86.81 187 ALA A O 1
ATOM 1516 N N . ARG A 1 188 ? -8.763 -0.676 13.771 1.00 87.69 188 ARG A N 1
ATOM 1517 C CA . ARG A 1 188 ? -7.832 -0.808 12.634 1.00 87.69 188 ARG A CA 1
ATOM 1518 C C . ARG A 1 188 ? -6.523 -1.468 13.027 1.00 87.69 188 ARG A C 1
ATOM 1520 O O . ARG A 1 188 ? -6.007 -2.263 12.251 1.00 87.69 188 ARG A O 1
ATOM 1527 N N . LYS A 1 189 ? -5.9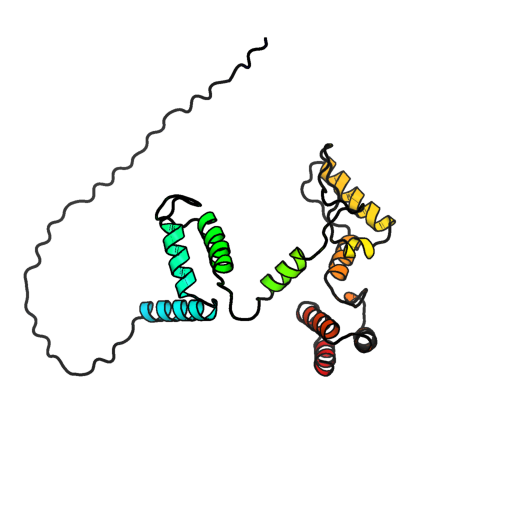85 -1.088 14.184 1.00 81.69 189 LYS A N 1
ATOM 1528 C CA . LYS A 1 189 ? -4.769 -1.679 14.725 1.00 81.69 189 LYS A CA 1
ATOM 1529 C C . LYS A 1 189 ? -4.997 -3.171 14.968 1.00 81.69 189 LYS A C 1
ATOM 1531 O O . LYS A 1 189 ? -4.295 -3.974 14.378 1.00 81.69 189 LYS A O 1
ATOM 1536 N N . ASP A 1 190 ? -6.067 -3.531 15.668 1.00 75.38 190 ASP A N 1
ATOM 1537 C CA . ASP A 1 190 ? -6.442 -4.925 15.931 1.00 75.38 190 ASP A CA 1
ATOM 1538 C C . ASP A 1 190 ? -6.764 -5.704 14.640 1.00 75.38 190 ASP A C 1
ATOM 1540 O O . ASP A 1 190 ? -6.458 -6.884 14.524 1.00 75.38 190 ASP A O 1
ATOM 1544 N N . ALA A 1 191 ? -7.350 -5.055 13.628 1.00 76.88 191 ALA A N 1
ATOM 1545 C CA . ALA A 1 191 ? -7.618 -5.680 12.329 1.00 76.88 191 ALA A CA 1
ATOM 1546 C C . ALA A 1 191 ? -6.349 -5.951 11.504 1.00 76.88 191 ALA A C 1
ATOM 1548 O O . ALA A 1 191 ? -6.326 -6.904 10.721 1.00 76.88 191 ALA A O 1
ATOM 1549 N N . GLN A 1 192 ? -5.325 -5.106 11.659 1.00 70.56 192 GLN A N 1
ATOM 1550 C CA . GLN A 1 192 ? -3.996 -5.298 11.070 1.00 70.56 192 GLN A CA 1
ATOM 1551 C C . GLN A 1 192 ? -3.158 -6.293 11.870 1.00 70.56 192 GLN A C 1
ATOM 1553 O O . GLN A 1 192 ? -2.275 -6.950 11.319 1.00 70.56 192 GLN A O 1
ATOM 1558 N N . GLU A 1 193 ? -3.438 -6.418 13.162 1.00 63.59 193 GLU A N 1
ATOM 1559 C CA . GLU A 1 193 ? -2.553 -7.059 14.114 1.00 63.59 193 GLU A CA 1
ATOM 1560 C C . GLU A 1 193 ? -3.242 -8.256 14.769 1.00 63.59 193 GLU A C 1
ATOM 1562 O O . GLU A 1 193 ? -3.876 -8.168 15.813 1.00 63.59 193 GLU A O 1
ATOM 1567 N N . LEU A 1 194 ? -2.930 -9.411 14.179 1.00 58.72 194 LEU A N 1
ATOM 1568 C CA . LEU A 1 194 ? -2.820 -10.714 14.828 1.00 58.72 194 LEU A CA 1
ATOM 1569 C C . LEU A 1 194 ? -4.079 -11.574 14.991 1.00 58.72 194 LEU A C 1
ATOM 1571 O O . LEU A 1 194 ? -5.174 -11.084 15.231 1.00 58.72 194 LEU A O 1
ATOM 1575 N N . PRO A 1 195 ? -3.896 -12.909 15.003 1.00 58.16 195 PRO A N 1
ATOM 1576 C CA . PRO A 1 195 ? -4.909 -13.886 15.424 1.00 58.16 195 PRO A CA 1
ATOM 1577 C C . PRO A 1 195 ? -5.222 -13.814 16.936 1.00 58.16 195 PRO A C 1
ATOM 1579 O O . PRO A 1 195 ? -5.693 -14.779 17.535 1.00 58.16 195 PRO A O 1
ATOM 1582 N N . LEU A 1 196 ? -4.924 -12.687 17.592 1.00 55.44 196 LEU A N 1
ATOM 1583 C CA . LEU A 1 196 ? -5.091 -12.459 19.020 1.00 55.44 196 LEU A CA 1
ATOM 1584 C C . LEU A 1 196 ? -5.833 -11.137 19.242 1.00 55.44 196 LEU A C 1
ATOM 1586 O O . LEU A 1 196 ? -5.207 -10.084 19.299 1.00 55.44 196 LEU A O 1
ATOM 1590 N N . ASN A 1 197 ? -7.152 -11.205 19.445 1.00 59.56 197 ASN A N 1
ATOM 1591 C CA . ASN A 1 197 ? -7.951 -10.032 19.820 1.00 59.56 197 ASN A CA 1
ATOM 1592 C C . ASN A 1 197 ? -7.381 -9.349 21.077 1.00 59.56 197 ASN A C 1
ATOM 1594 O O . ASN A 1 197 ? -6.985 -10.038 22.036 1.00 59.56 197 ASN A O 1
ATOM 1598 N N . ASP A 1 198 ? -7.363 -8.012 21.037 1.00 64.75 198 ASP A N 1
ATOM 1599 C CA . ASP A 1 198 ? -6.865 -7.100 22.075 1.00 64.75 198 ASP A CA 1
ATOM 1600 C C . ASP A 1 198 ? -5.396 -7.332 22.464 1.00 64.75 198 ASP A C 1
ATOM 1602 O O . ASP A 1 198 ? -5.006 -7.118 23.612 1.00 64.75 198 ASP A O 1
ATOM 1606 N N . TYR A 1 199 ? -4.552 -7.779 21.524 1.00 71.44 199 TYR A N 1
ATOM 1607 C CA . TYR A 1 199 ? -3.140 -8.108 21.771 1.00 71.44 199 TYR A CA 1
ATOM 1608 C C . TYR A 1 199 ? -2.382 -7.046 22.583 1.00 71.44 199 TYR A C 1
ATOM 1610 O O . TYR A 1 199 ? -1.559 -7.356 23.450 1.00 71.44 199 TYR A O 1
ATOM 1618 N N . GLU A 1 200 ? -2.671 -5.778 22.310 1.00 67.38 200 GLU A N 1
ATOM 1619 C CA . GLU A 1 200 ? -2.025 -4.636 22.940 1.00 67.38 200 GLU A CA 1
ATOM 1620 C C . GLU A 1 200 ? -2.343 -4.495 24.434 1.00 67.38 200 GLU A C 1
ATOM 1622 O O . GLU A 1 200 ? -1.558 -3.890 25.166 1.00 67.38 200 GLU A O 1
ATOM 1627 N N . GLU A 1 201 ? -3.435 -5.077 24.908 1.00 74.62 201 GLU A N 1
ATOM 1628 C CA . GLU A 1 201 ? -3.844 -5.037 26.313 1.00 74.62 201 GLU A CA 1
ATOM 1629 C C . GLU A 1 201 ? -3.386 -6.285 27.081 1.00 74.62 201 GLU A C 1
ATOM 1631 O O . GLU A 1 201 ? -3.351 -6.281 28.311 1.00 74.62 201 GLU A O 1
ATOM 1636 N N . LEU A 1 202 ? -2.950 -7.333 26.373 1.00 81.12 202 LEU A N 1
ATOM 1637 C CA . LEU A 1 202 ? -2.544 -8.593 26.985 1.00 81.12 202 LEU A CA 1
ATOM 1638 C C . LEU A 1 202 ? -1.175 -8.502 27.673 1.00 81.12 202 LEU A C 1
ATOM 1640 O O . LEU A 1 202 ? -0.152 -8.078 27.108 1.00 81.12 202 LEU A O 1
ATOM 1644 N N . SER A 1 203 ? -1.133 -9.019 28.899 1.00 84.38 203 SER A N 1
ATOM 1645 C CA . SER A 1 203 ? 0.113 -9.310 29.600 1.00 84.38 203 SER A CA 1
ATOM 1646 C C . SER A 1 203 ? 0.879 -10.444 28.910 1.00 84.38 203 SER A C 1
ATOM 1648 O O . SER A 1 203 ? 0.317 -11.272 28.192 1.00 84.38 203 SER A O 1
ATOM 1650 N N . VAL A 1 204 ? 2.188 -10.535 29.171 1.00 84.19 204 VAL A N 1
ATOM 1651 C CA . VAL A 1 204 ? 3.049 -11.597 28.611 1.00 84.19 204 VAL A CA 1
ATOM 1652 C C . VAL A 1 204 ? 2.482 -12.997 28.894 1.00 84.19 204 VAL A C 1
ATOM 1654 O O . VAL A 1 204 ? 2.552 -13.868 28.033 1.00 84.19 204 VAL A O 1
ATOM 1657 N N . GLY A 1 205 ? 1.897 -13.212 30.078 1.00 86.12 205 GLY A N 1
ATOM 1658 C CA . GLY A 1 205 ? 1.315 -14.503 30.456 1.00 86.12 205 GLY A CA 1
ATOM 1659 C C . GLY A 1 205 ? 0.004 -14.828 29.734 1.00 86.12 205 GLY A C 1
ATOM 1660 O O . GLY A 1 205 ? -0.279 -15.995 29.476 1.00 86.12 205 GLY A O 1
ATOM 1661 N N . GLU A 1 206 ? -0.796 -13.824 29.380 1.00 86.12 206 GLU A N 1
ATOM 1662 C CA . GLU A 1 206 ? -2.027 -14.028 28.607 1.00 86.12 206 GLU A CA 1
ATOM 1663 C C . GLU A 1 206 ? -1.725 -14.302 27.138 1.00 86.12 206 GLU A C 1
ATOM 1665 O O . GLU A 1 206 ? -2.315 -15.218 26.563 1.00 86.12 206 GLU A O 1
ATOM 1670 N N . VAL A 1 207 ? -0.754 -13.582 26.560 1.00 84.75 207 VAL A N 1
ATOM 1671 C CA . VAL A 1 207 ? -0.259 -13.878 25.209 1.00 84.75 207 VAL A CA 1
ATOM 1672 C C . VAL A 1 207 ? 0.270 -15.310 25.154 1.00 84.75 207 VAL A C 1
ATOM 1674 O O . VAL A 1 207 ? -0.106 -16.062 24.263 1.00 84.75 207 VAL A O 1
ATOM 1677 N N . GLU A 1 208 ? 1.060 -15.737 26.142 1.00 86.44 208 GLU A N 1
ATOM 1678 C CA . GLU A 1 208 ? 1.598 -17.100 26.209 1.00 86.44 208 GLU A CA 1
ATOM 1679 C C . GLU A 1 208 ? 0.515 -18.183 26.210 1.00 86.44 208 GLU A C 1
ATOM 1681 O O . GLU A 1 208 ? 0.632 -19.160 25.471 1.00 86.44 208 GLU A O 1
ATOM 1686 N N . LYS A 1 209 ? -0.563 -17.996 26.981 1.00 88.31 209 LYS A N 1
ATOM 1687 C CA . LYS A 1 209 ? -1.699 -18.930 26.991 1.00 88.31 209 LYS A CA 1
ATOM 1688 C C . LYS A 1 209 ? -2.373 -19.007 25.627 1.00 88.31 209 LYS A C 1
ATOM 1690 O O . LYS A 1 209 ? -2.643 -20.109 25.157 1.00 88.31 209 LYS A O 1
ATOM 1695 N N . LYS A 1 210 ? -2.622 -17.860 24.988 1.00 84.31 210 LYS A N 1
ATOM 1696 C CA . LYS A 1 210 ? -3.261 -17.834 23.669 1.00 84.31 210 LYS A CA 1
ATOM 1697 C C . LYS A 1 210 ? -2.343 -18.411 22.576 1.00 84.31 210 LYS A C 1
ATOM 1699 O O . LYS A 1 210 ? -2.840 -19.111 21.703 1.00 84.31 210 LYS A O 1
ATOM 1704 N N . LEU A 1 211 ? -1.017 -18.249 22.686 1.00 85.56 211 LEU A N 1
ATOM 1705 C CA . LEU A 1 211 ? -0.027 -18.845 21.770 1.00 85.56 211 LEU A CA 1
ATOM 1706 C C . LEU A 1 211 ? -0.090 -20.384 21.709 1.00 85.56 211 LEU A C 1
ATOM 1708 O O . LEU A 1 211 ? 0.341 -20.957 20.717 1.00 85.56 211 LEU A O 1
ATOM 1712 N N . HIS A 1 212 ? -0.591 -21.080 22.739 1.00 83.38 212 HIS A N 1
ATOM 1713 C CA . HIS A 1 212 ? -0.715 -22.549 22.708 1.00 83.38 212 HIS A CA 1
ATOM 1714 C C . HIS A 1 212 ? -1.787 -23.067 21.741 1.00 83.38 212 HIS A C 1
ATOM 1716 O O . HIS A 1 212 ? -1.715 -24.227 21.346 1.00 83.38 212 HIS A O 1
ATOM 1722 N N . GLY A 1 213 ? -2.780 -22.242 21.401 1.00 80.81 213 GLY A N 1
ATOM 1723 C CA . GLY A 1 213 ? -3.862 -22.608 20.484 1.00 80.81 213 GLY A CA 1
ATOM 1724 C C . GLY A 1 213 ? -3.638 -22.156 19.043 1.00 80.81 213 GLY A C 1
ATOM 1725 O O . GLY A 1 213 ? -4.502 -22.405 18.210 1.00 80.81 213 GLY A O 1
ATOM 1726 N N . LEU A 1 214 ? -2.521 -21.480 18.763 1.00 83.50 214 LEU A N 1
ATOM 1727 C CA . LEU A 1 214 ? -2.217 -20.918 17.452 1.00 83.50 214 LEU A CA 1
ATOM 1728 C C . LEU A 1 214 ? -1.382 -21.880 16.606 1.00 83.50 214 LEU A C 1
ATOM 1730 O O . LEU A 1 214 ? -0.528 -22.613 17.111 1.00 83.50 214 LEU A O 1
ATOM 1734 N N . SER A 1 215 ? -1.616 -21.845 15.299 1.00 83.25 215 SER A N 1
ATOM 1735 C CA . SER A 1 215 ? -0.766 -22.484 14.298 1.00 83.25 215 SER A CA 1
ATOM 1736 C C . SER A 1 215 ? 0.606 -21.806 14.204 1.00 83.25 215 SER A C 1
ATOM 1738 O O . SER A 1 215 ? 0.818 -20.695 14.690 1.00 83.25 215 SER A O 1
ATOM 1740 N N . LYS A 1 216 ? 1.567 -22.476 13.560 1.00 84.00 216 LYS A N 1
ATOM 1741 C CA . LYS A 1 216 ? 2.927 -21.945 13.387 1.00 84.00 216 LYS A CA 1
ATOM 1742 C C . LYS A 1 216 ? 2.935 -20.586 12.674 1.00 84.00 216 LYS A C 1
ATOM 1744 O O . LYS A 1 216 ? 3.608 -19.669 13.134 1.00 84.00 216 LYS A O 1
ATOM 1749 N N . ASP A 1 217 ? 2.133 -20.443 11.623 1.00 73.31 217 ASP A N 1
ATOM 1750 C CA . ASP A 1 217 ? 2.027 -19.204 10.843 1.00 73.31 217 ASP A CA 1
ATOM 1751 C C . ASP A 1 217 ? 1.420 -18.065 11.679 1.00 73.31 217 ASP A C 1
ATOM 1753 O O . ASP A 1 217 ? 1.861 -16.916 11.623 1.00 73.31 217 ASP A O 1
ATOM 1757 N N . GLU A 1 218 ? 0.448 -18.392 12.530 1.00 78.19 218 GLU A N 1
ATOM 1758 C CA . GLU A 1 218 ? -0.161 -17.457 13.474 1.00 78.19 218 GLU A CA 1
ATOM 1759 C C . GLU A 1 218 ? 0.826 -17.010 14.563 1.00 78.19 218 GLU A C 1
ATOM 1761 O O . GLU A 1 218 ? 0.889 -15.827 14.896 1.00 78.19 218 GLU A O 1
ATOM 1766 N N . ILE A 1 219 ? 1.649 -17.925 15.083 1.00 86.88 219 ILE A N 1
ATOM 1767 C CA . ILE A 1 219 ? 2.731 -17.609 16.027 1.00 86.88 219 ILE A CA 1
ATOM 1768 C C . ILE A 1 219 ? 3.784 -16.707 15.357 1.00 86.88 219 ILE A C 1
ATOM 1770 O O . ILE A 1 219 ? 4.280 -15.767 15.983 1.00 86.88 219 ILE A O 1
ATOM 1774 N N . GLU A 1 220 ? 4.097 -16.934 14.080 1.00 81.62 220 GLU A N 1
ATOM 1775 C CA . GLU A 1 220 ? 5.048 -16.122 13.313 1.00 81.62 220 GLU A CA 1
ATOM 1776 C C . GLU A 1 220 ? 4.513 -14.713 13.005 1.00 81.62 220 GLU A C 1
ATOM 1778 O O . GLU A 1 220 ? 5.266 -13.730 13.073 1.00 81.62 220 GLU A O 1
ATOM 1783 N N . ALA A 1 221 ? 3.203 -14.584 12.775 1.00 76.31 221 ALA A N 1
ATOM 1784 C CA . ALA A 1 221 ? 2.531 -13.290 12.711 1.00 76.31 221 ALA A CA 1
ATOM 1785 C C . ALA A 1 221 ? 2.677 -12.541 14.046 1.00 76.31 221 ALA A C 1
ATOM 1787 O O . ALA A 1 221 ? 3.149 -11.400 14.056 1.00 76.31 221 ALA A O 1
ATOM 1788 N N . VAL A 1 222 ? 2.384 -13.204 15.177 1.00 80.62 222 VAL A N 1
ATOM 1789 C CA . VAL A 1 222 ? 2.521 -12.624 16.532 1.00 80.62 222 VAL A CA 1
ATOM 1790 C C . VAL A 1 222 ? 3.957 -12.185 16.809 1.00 80.62 222 VAL A C 1
ATOM 1792 O O . VAL A 1 222 ? 4.186 -11.086 17.318 1.00 80.62 222 VAL A O 1
ATOM 1795 N N . ARG A 1 223 ? 4.943 -12.990 16.401 1.00 86.50 223 ARG A N 1
ATOM 1796 C CA . ARG A 1 223 ? 6.365 -12.644 16.496 1.00 86.50 223 ARG A CA 1
ATOM 1797 C C . ARG A 1 223 ? 6.711 -11.369 15.730 1.00 86.50 223 ARG A C 1
ATOM 1799 O O . ARG A 1 223 ? 7.392 -10.486 16.256 1.00 86.50 223 ARG A O 1
ATOM 1806 N N . SER A 1 224 ? 6.287 -11.301 14.469 1.00 76.94 224 SER A N 1
ATOM 1807 C CA . SER A 1 224 ? 6.607 -10.201 13.556 1.00 76.94 224 SER A CA 1
ATOM 1808 C C . SER A 1 224 ? 6.008 -8.887 14.050 1.00 76.94 224 SER A C 1
ATOM 1810 O O . SER A 1 224 ? 6.676 -7.847 14.044 1.00 76.94 224 SER A O 1
ATOM 1812 N N . HIS A 1 225 ? 4.783 -8.961 14.566 1.00 76.38 225 HIS A N 1
ATOM 1813 C CA . HIS A 1 225 ? 4.088 -7.850 15.201 1.00 76.38 225 HIS A CA 1
ATOM 1814 C C . HIS A 1 225 ? 4.775 -7.372 16.486 1.00 76.38 225 HIS A C 1
ATOM 1816 O O . HIS A 1 225 ? 5.074 -6.186 16.624 1.00 76.38 225 HIS A O 1
ATOM 1822 N N . GLU A 1 226 ? 5.117 -8.278 17.410 1.00 83.69 226 GLU A N 1
ATOM 1823 C CA . GLU A 1 226 ? 5.785 -7.895 18.661 1.00 83.69 226 GLU A CA 1
ATOM 1824 C C . GLU A 1 226 ? 7.144 -7.237 18.399 1.00 83.69 226 GLU A C 1
ATOM 1826 O O . GLU A 1 226 ? 7.476 -6.238 19.035 1.00 83.69 226 GLU A O 1
ATOM 1831 N N . LYS A 1 227 ? 7.915 -7.756 17.436 1.00 82.31 227 LYS A N 1
ATOM 1832 C CA . LYS A 1 227 ? 9.242 -7.234 17.077 1.00 82.31 227 LYS A CA 1
ATOM 1833 C C . LYS A 1 227 ? 9.190 -5.815 16.505 1.00 82.31 227 LYS A C 1
ATOM 1835 O O . LYS A 1 227 ? 10.134 -5.051 16.700 1.00 82.31 227 LYS A O 1
ATOM 1840 N N . SER A 1 228 ? 8.121 -5.481 15.785 1.00 65.94 228 SER A N 1
ATOM 1841 C CA . SER A 1 228 ? 7.933 -4.173 15.144 1.00 65.94 228 SER A CA 1
ATOM 1842 C C . SER A 1 228 ? 7.246 -3.141 16.044 1.00 65.94 228 SER A C 1
ATOM 1844 O O . SER A 1 228 ? 7.391 -1.946 15.793 1.00 65.94 228 SER A O 1
ATOM 1846 N N . ASN A 1 229 ? 6.568 -3.583 17.108 1.00 76.31 229 ASN A N 1
ATOM 1847 C CA . ASN A 1 229 ? 5.830 -2.721 18.028 1.00 76.31 229 ASN A CA 1
ATOM 1848 C C . ASN A 1 229 ? 6.521 -2.583 19.392 1.00 76.31 229 ASN A C 1
ATOM 1850 O O . ASN A 1 229 ? 7.529 -1.889 19.522 1.00 76.31 229 ASN A O 1
ATOM 1854 N N . LYS A 1 230 ? 5.972 -3.219 20.437 1.00 78.12 230 LYS A N 1
ATOM 1855 C CA . LYS A 1 230 ? 6.444 -3.068 21.825 1.00 78.12 230 LYS A CA 1
ATOM 1856 C C . LYS A 1 230 ? 7.814 -3.695 22.073 1.00 78.12 230 LYS A C 1
ATOM 1858 O O . LYS A 1 230 ? 8.477 -3.313 23.036 1.00 78.12 230 LYS A O 1
ATOM 1863 N N . ASN A 1 231 ? 8.230 -4.636 21.225 1.00 82.56 231 ASN A N 1
ATOM 1864 C CA . ASN A 1 231 ? 9.527 -5.305 21.257 1.00 82.56 231 ASN A CA 1
ATOM 1865 C C . ASN A 1 231 ? 9.902 -5.815 22.663 1.00 82.56 231 ASN A C 1
ATOM 1867 O O . ASN A 1 231 ? 11.028 -5.642 23.144 1.00 82.56 231 ASN A O 1
ATOM 1871 N N . ARG A 1 232 ? 8.938 -6.430 23.363 1.00 88.44 232 ARG A N 1
ATOM 1872 C CA . ARG A 1 232 ? 9.149 -7.045 24.676 1.00 88.44 232 ARG A CA 1
ATOM 1873 C C . ARG A 1 232 ? 10.031 -8.274 24.487 1.00 88.44 232 ARG A C 1
ATOM 1875 O O . ARG A 1 232 ? 9.556 -9.342 24.110 1.00 88.44 232 ARG A O 1
ATOM 1882 N N . LYS A 1 233 ? 11.321 -8.132 24.795 1.00 89.31 233 LYS A N 1
ATOM 1883 C CA . LYS A 1 233 ? 12.334 -9.190 24.619 1.00 89.31 233 LYS A CA 1
ATOM 1884 C C . LYS A 1 233 ? 11.915 -10.540 25.209 1.00 89.31 233 LYS A C 1
ATOM 1886 O O . LYS A 1 233 ? 12.012 -11.552 24.532 1.00 89.31 233 LYS A O 1
ATOM 1891 N N . THR A 1 234 ? 11.358 -10.537 26.420 1.00 90.38 234 THR A N 1
ATOM 1892 C CA . THR A 1 234 ? 10.881 -11.753 27.098 1.00 90.38 234 THR A CA 1
ATOM 1893 C C . THR A 1 234 ? 9.775 -12.474 26.329 1.00 90.38 234 THR A C 1
ATOM 1895 O O . THR A 1 234 ? 9.693 -13.695 26.366 1.00 90.38 234 THR A O 1
ATOM 1898 N N . LEU A 1 235 ? 8.896 -11.735 25.651 1.00 86.62 235 LEU A N 1
ATOM 1899 C CA . LEU A 1 235 ? 7.828 -12.335 24.860 1.00 86.62 235 LEU A CA 1
ATOM 1900 C C . LEU A 1 235 ? 8.367 -12.875 23.531 1.00 86.62 235 LEU A C 1
ATOM 1902 O O . LEU A 1 235 ? 7.996 -13.976 23.141 1.00 86.62 235 LEU A O 1
ATOM 1906 N N . LEU A 1 236 ? 9.287 -12.152 22.886 1.00 90.94 236 LEU A N 1
ATOM 1907 C CA . LEU A 1 236 ? 9.963 -12.630 21.677 1.00 90.94 236 LEU A CA 1
ATOM 1908 C C . LEU A 1 236 ? 10.729 -13.929 21.922 1.00 90.94 236 LEU A C 1
ATOM 1910 O O . LEU A 1 236 ? 10.573 -14.862 21.151 1.00 90.94 236 LEU A O 1
ATOM 1914 N N . GLU A 1 237 ? 11.478 -14.037 23.020 1.00 91.62 237 GLU A N 1
ATOM 1915 C CA . GLU A 1 237 ? 12.176 -15.280 23.386 1.00 91.62 237 GLU A CA 1
ATOM 1916 C C . GLU A 1 237 ? 11.206 -16.460 23.552 1.00 91.62 237 GLU A C 1
ATOM 1918 O O . GLU A 1 237 ? 11.483 -17.572 23.104 1.00 91.62 237 GLU A O 1
ATOM 1923 N N . LYS A 1 238 ? 10.037 -16.220 24.160 1.00 90.50 238 LYS A N 1
ATOM 1924 C CA . LYS A 1 238 ? 8.996 -17.246 24.329 1.00 90.50 238 LYS A CA 1
ATOM 1925 C C . LYS A 1 238 ? 8.342 -17.655 23.013 1.00 90.50 238 LYS A C 1
ATOM 1927 O O . LYS A 1 238 ? 8.008 -18.825 22.848 1.00 90.50 238 LYS A O 1
ATOM 1932 N N . ILE A 1 239 ? 8.127 -16.702 22.109 1.00 90.19 239 ILE A N 1
ATOM 1933 C CA . ILE A 1 239 ? 7.587 -16.965 20.773 1.00 90.19 239 ILE A CA 1
ATOM 1934 C C . ILE A 1 239 ? 8.613 -17.741 19.937 1.00 90.19 239 ILE A C 1
ATOM 1936 O O . ILE A 1 239 ? 8.257 -18.742 19.323 1.00 90.19 239 ILE A O 1
ATOM 1940 N N . ASP A 1 240 ? 9.886 -17.343 19.987 1.00 90.81 240 ASP A N 1
ATOM 1941 C CA . ASP A 1 240 ? 10.993 -18.000 19.282 1.00 90.81 240 ASP A CA 1
ATOM 1942 C C . ASP A 1 240 ? 11.176 -19.451 19.739 1.00 90.81 240 ASP A C 1
ATOM 1944 O O . ASP A 1 240 ? 11.484 -20.312 18.925 1.00 90.81 240 ASP A O 1
ATOM 1948 N N . GLY A 1 241 ? 10.927 -19.750 21.017 1.00 89.44 241 GLY A N 1
ATOM 1949 C CA . GLY A 1 241 ? 10.939 -21.123 21.528 1.00 89.44 241 GLY A CA 1
ATOM 1950 C C . GLY A 1 241 ? 9.769 -22.005 21.066 1.00 89.44 241 GLY A C 1
ATOM 1951 O O . GLY A 1 241 ? 9.795 -23.207 21.323 1.00 89.44 241 GLY A O 1
ATOM 1952 N N . LYS A 1 242 ? 8.733 -21.435 20.433 1.00 84.44 242 LYS A N 1
ATOM 1953 C CA . LYS A 1 242 ? 7.546 -22.157 19.936 1.00 84.44 242 LYS A CA 1
ATOM 1954 C C . LYS A 1 242 ? 7.529 -22.345 18.409 1.00 84.44 242 LYS A C 1
ATOM 1956 O O . LYS A 1 242 ? 6.678 -23.096 17.934 1.00 84.44 242 LYS A O 1
ATOM 1961 N N . LEU A 1 243 ? 8.412 -21.671 17.664 1.00 82.81 243 LEU A N 1
ATOM 1962 C CA . LEU A 1 243 ? 8.546 -21.768 16.199 1.00 82.81 243 LEU A CA 1
ATOM 1963 C C . LEU A 1 243 ? 9.487 -22.901 15.773 1.00 82.81 243 LEU A C 1
ATOM 1965 O O . LEU A 1 243 ? 9.196 -23.522 14.717 1.00 82.81 243 LEU A O 1
#

Sequence (243 aa):
MARKVYRHCTFRDISLVPTFPCVRGHGLWKAGTVLIHLSDGANATTGPANEEERVARQDYEQKYTDPELREEIKEEIKASDKGGKKGQWSARKSQLLTQEYEKRGGGYKGEKGQSQKNLEQWTEEEWQTKEGDADARQDDGETKRYLPKKAWENMSEEEKEETEQKKREGSKQGKQYVSNTEEAKKARKDAQELPLNDYEELSVGEVEKKLHGLSKDEIEAVRSHEKSNKNRKTLLEKIDGKL